Protein AF-A0A077X273-F1 (afdb_monomer)

Radius of gyration: 33.36 Å; Cα contacts (8 Å, |Δi|>4): 139; chains: 1; bounding box: 102×35×92 Å

Solvent-accessible surface area (backbone atoms only — not comparable to full-atom values): 17355 Å² total; per-residue (Å²): 120,76,63,67,64,46,54,58,50,50,55,51,49,51,54,56,64,50,60,62,47,68,68,57,61,77,73,75,77,81,72,85,82,81,88,81,84,92,76,92,70,89,68,78,56,64,66,60,53,51,51,53,51,32,55,50,52,38,51,51,52,52,51,53,45,51,53,50,49,49,54,50,64,68,45,44,62,60,52,53,51,55,51,51,61,71,48,64,86,45,91,73,75,75,70,52,47,72,67,43,36,56,48,31,45,52,55,50,51,52,48,46,45,52,54,49,53,70,43,42,49,60,52,47,67,67,49,49,58,66,50,57,58,53,48,76,75,59,70,86,61,101,46,81,62,68,51,52,53,54,45,50,50,53,48,38,46,51,49,16,45,51,48,26,60,71,56,36,37,68,62,49,33,53,50,29,55,58,62,10,38,56,66,66,59,56,52,51,54,53,47,61,73,63,52,74,75,80,78,72,75,70,72,83,78,76,76,82,87,82,91,74,94,76,91,77,84,89,77,91,74,87,70,87,71,82,69,72,55,73,65,59,55,52,52,51,51,49,52,52,50,51,49,52,52,58,61,68,56,41,62,54,55,50,50,51,41,55,55,43,34,57,55,36,48,48,52,33,47,42,36,41,58,50,40,38,60,59,48,50,56,50,51,50,50,54,52,50,59,70,64,68,79,117

Sequence (294 aa):
MRVASRHLLSITLLSCALFGVSSAFNEQQAVRIDDITPQSTTSVDAVAVTNALSEYYENIVDQVMATLTEEITLSAPRSFMSIHHLGTVHRSRCRTSFRSFVHALRDHLNLMRSNLLASIRPLVESNLPTILEHKDRHAAATAGVSGLTEDILTLNQHIGNQLGLIANVDEAADIIISQSIPASLFEEQQQQLQQPLPEQPPRWRQGGDQLVMGAHPRLQQQQDDDYADPLLWLDALRLEQEQQQEEEERPESIALSNWLRSWLSEIESILSVQFDERVQDATQSILEDFLLDE

Organism: NCBI:txid688394

Nearest PDB structures (foldseek):
  6z0c-assembly4_D  TM=2.726E-01  e=6.628E-01  Escherichia coli
  2efl-assembly1_A-2  TM=1.641E-01  e=1.045E+00  Homo sapiens
  4pho-assembly2_B  TM=2.647E-01  e=9.187E+00  Escherichia coli K-12

Structure (mmCIF, N/CA/C/O backbone):
data_AF-A0A077X273-F1
#
_entry.id   AF-A0A077X273-F1
#
loop_
_atom_site.group_PDB
_atom_site.id
_atom_site.type_symbol
_atom_site.label_atom_id
_atom_site.label_alt_id
_atom_site.label_comp_id
_atom_site.label_asym_id
_atom_site.label_entity_id
_atom_site.label_seq_id
_atom_si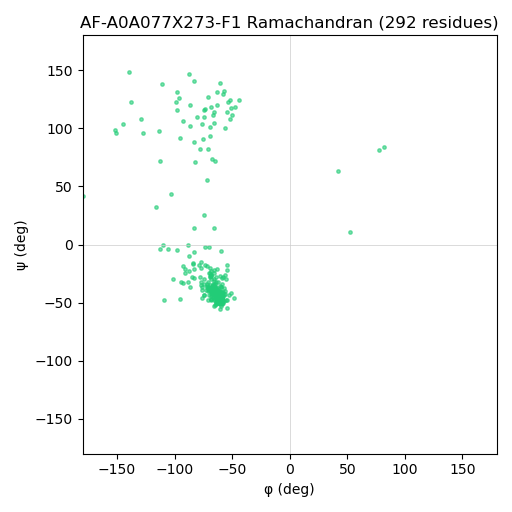te.pdbx_PDB_ins_code
_atom_site.Cartn_x
_atom_site.Cartn_y
_atom_site.Cartn_z
_atom_site.occupancy
_atom_site.B_iso_or_equiv
_atom_site.auth_seq_id
_atom_site.auth_comp_id
_atom_site.auth_asym_id
_atom_site.auth_atom_id
_atom_site.pdbx_PDB_model_num
ATOM 1 N N . MET A 1 1 ? 0.606 19.339 -15.289 1.00 39.75 1 MET A N 1
ATOM 2 C CA . MET A 1 1 ? -0.706 19.926 -14.904 1.00 39.75 1 MET A CA 1
ATOM 3 C C . MET A 1 1 ? -1.923 19.004 -15.070 1.00 39.75 1 MET A C 1
ATOM 5 O O . MET A 1 1 ? -2.845 19.165 -14.289 1.00 39.75 1 MET A O 1
ATOM 9 N N . ARG A 1 2 ? -1.980 18.027 -15.998 1.00 39.81 2 ARG A N 1
ATOM 10 C CA . ARG A 1 2 ? -3.149 17.111 -16.100 1.00 39.81 2 ARG A CA 1
ATOM 11 C C . ARG A 1 2 ? -3.194 15.973 -15.063 1.00 39.81 2 ARG A C 1
ATOM 13 O O . ARG A 1 2 ? -4.256 15.401 -14.862 1.00 39.81 2 ARG A O 1
ATOM 20 N N . VAL A 1 3 ? -2.070 15.664 -14.411 1.00 43.69 3 VAL A N 1
ATOM 21 C CA . VAL A 1 3 ? -1.978 14.612 -13.379 1.00 43.69 3 VAL A CA 1
ATOM 22 C C . VAL A 1 3 ? -2.627 15.074 -12.064 1.00 43.69 3 VAL A C 1
ATOM 24 O O . VAL A 1 3 ? -3.478 14.378 -11.530 1.00 43.69 3 VAL A O 1
ATOM 27 N N . ALA A 1 4 ? -2.377 16.320 -11.640 1.00 42.09 4 ALA A N 1
ATOM 28 C CA . ALA A 1 4 ? -2.977 16.906 -10.433 1.00 42.09 4 ALA A CA 1
ATOM 29 C C . ALA A 1 4 ? -4.521 16.950 -10.456 1.00 42.09 4 ALA A C 1
ATOM 31 O O . ALA A 1 4 ? -5.167 16.753 -9.435 1.00 42.09 4 ALA A O 1
ATOM 32 N N . SER A 1 5 ? -5.129 17.144 -11.633 1.00 42.84 5 SER A N 1
ATOM 33 C CA . SER A 1 5 ? -6.593 17.155 -11.765 1.00 42.84 5 SER A CA 1
ATOM 34 C C . SER A 1 5 ? -7.226 15.762 -11.656 1.00 42.84 5 SER A C 1
ATOM 36 O O . SER A 1 5 ? -8.434 15.672 -11.461 1.00 42.84 5 SER A O 1
ATOM 38 N N . ARG A 1 6 ? -6.442 14.685 -11.810 1.00 54.56 6 ARG A N 1
ATOM 39 C CA . ARG A 1 6 ? -6.917 13.305 -11.642 1.00 54.56 6 ARG A CA 1
ATOM 40 C C . ARG A 1 6 ? -6.840 12.845 -10.192 1.00 54.56 6 ARG A C 1
ATOM 42 O O . ARG A 1 6 ? -7.783 12.203 -9.760 1.00 54.56 6 ARG A O 1
ATOM 49 N N . HIS A 1 7 ? -5.817 13.259 -9.442 1.00 52.72 7 HIS A N 1
ATOM 50 C CA . HIS A 1 7 ? -5.729 12.964 -8.006 1.00 52.72 7 HIS A CA 1
ATOM 51 C C . HIS A 1 7 ? -6.911 13.555 -7.225 1.00 52.72 7 HIS A C 1
ATOM 53 O O . HIS A 1 7 ? -7.509 12.863 -6.416 1.00 52.72 7 HIS A O 1
ATOM 59 N N . LEU A 1 8 ? -7.355 14.778 -7.544 1.00 48.81 8 LEU A N 1
ATOM 60 C CA . LEU A 1 8 ? -8.540 15.359 -6.892 1.00 48.81 8 LEU A CA 1
ATOM 61 C C . LEU A 1 8 ? -9.837 14.592 -7.199 1.00 48.81 8 LEU A C 1
ATOM 63 O O . LEU A 1 8 ? -10.710 14.492 -6.341 1.00 48.81 8 LEU A O 1
ATOM 67 N N . LEU A 1 9 ? -9.966 14.033 -8.407 1.00 55.00 9 LEU A N 1
ATOM 68 C CA . LEU A 1 9 ? -11.121 13.214 -8.781 1.00 55.00 9 LEU A CA 1
ATOM 69 C C . LEU A 1 9 ? -11.061 11.807 -8.166 1.00 55.00 9 LEU A C 1
ATOM 71 O O . LEU A 1 9 ? -12.101 11.347 -7.713 1.00 55.00 9 LEU A O 1
ATOM 75 N N . SER A 1 10 ? -9.886 11.163 -8.087 1.00 52.44 10 SER A N 1
ATOM 76 C CA . SER A 1 10 ? -9.717 9.875 -7.380 1.00 52.44 10 SER A CA 1
ATOM 77 C C . SER A 1 10 ? -10.040 10.021 -5.901 1.00 52.44 10 SER A C 1
ATOM 79 O O . SER A 1 10 ? -10.881 9.289 -5.403 1.00 52.44 10 SER A O 1
ATOM 81 N N . ILE A 1 11 ? -9.482 11.030 -5.221 1.00 52.50 11 ILE A N 1
ATOM 82 C CA . ILE A 1 11 ? -9.718 11.260 -3.786 1.00 52.50 11 ILE A CA 1
ATOM 83 C C . ILE A 1 11 ? -11.209 11.499 -3.503 1.00 52.50 11 ILE A C 1
ATOM 85 O O . ILE A 1 11 ? -11.764 10.951 -2.553 1.00 52.50 11 ILE A O 1
ATOM 89 N N . THR A 1 12 ? -11.885 12.267 -4.363 1.00 54.09 12 THR A N 1
ATOM 90 C CA . THR A 1 12 ? -13.321 12.543 -4.203 1.00 54.09 12 THR A CA 1
ATOM 91 C C . THR A 1 12 ? -14.173 11.303 -4.499 1.00 54.09 12 THR A C 1
ATOM 93 O O . THR A 1 12 ? -15.149 11.048 -3.799 1.00 54.09 12 THR A O 1
ATOM 96 N N . LEU A 1 13 ? -13.810 10.498 -5.504 1.00 55.47 13 LEU A N 1
ATOM 97 C CA . LEU A 1 13 ? -14.521 9.259 -5.833 1.00 55.47 13 LEU A CA 1
ATOM 98 C C . LEU A 1 13 ? -14.287 8.156 -4.792 1.00 55.47 13 LEU A C 1
ATOM 100 O O . LEU A 1 13 ? -15.244 7.455 -4.469 1.00 55.47 13 LEU A O 1
ATOM 104 N N . LEU A 1 14 ? -13.082 8.057 -4.215 1.00 54.62 14 LEU A N 1
ATOM 105 C CA . LEU A 1 14 ? -12.801 7.192 -3.067 1.00 54.62 14 LEU A CA 1
ATOM 106 C C . LEU A 1 14 ? -13.696 7.597 -1.894 1.00 54.62 14 LEU A C 1
ATOM 108 O O . LEU A 1 14 ? -14.410 6.764 -1.351 1.00 54.62 14 LEU A O 1
ATOM 112 N N . SER A 1 15 ? -13.739 8.889 -1.557 1.00 52.25 15 SER A N 1
ATOM 113 C CA . SER A 1 15 ? -14.587 9.391 -0.470 1.00 52.25 15 SER A CA 1
ATOM 114 C C . SER A 1 15 ? -16.077 9.064 -0.699 1.00 52.25 15 SER A C 1
ATOM 116 O O . SER A 1 15 ? -16.750 8.584 0.212 1.00 52.25 15 SER A O 1
ATOM 118 N N . CYS A 1 16 ? -16.587 9.194 -1.933 1.00 47.22 16 CYS A N 1
ATOM 119 C CA . CYS A 1 16 ? -17.982 8.866 -2.262 1.00 47.22 16 CYS A CA 1
ATOM 120 C C . CYS A 1 16 ? -18.299 7.360 -2.289 1.00 47.22 16 CYS A C 1
ATOM 122 O O . CYS A 1 16 ? -19.383 6.967 -1.858 1.00 47.22 16 CYS A O 1
ATOM 124 N N . ALA A 1 17 ? -17.400 6.513 -2.800 1.00 50.44 17 ALA A N 1
ATOM 125 C CA . ALA A 1 17 ? -17.608 5.062 -2.837 1.00 50.44 17 ALA A CA 1
ATOM 126 C C . ALA A 1 17 ? -17.583 4.443 -1.430 1.00 50.44 17 ALA A C 1
ATOM 128 O O . ALA A 1 17 ? -18.238 3.432 -1.185 1.00 50.44 17 ALA A O 1
ATOM 129 N N . LEU A 1 18 ? -16.870 5.077 -0.499 1.00 50.84 18 LEU A N 1
ATOM 130 C CA . LEU A 1 18 ? -16.683 4.592 0.864 1.00 50.84 18 LEU A CA 1
ATOM 131 C C . LEU A 1 18 ? -17.788 5.067 1.822 1.00 50.84 18 LEU A C 1
ATOM 133 O O . LEU A 1 18 ? -18.224 4.284 2.663 1.00 50.84 18 LEU A O 1
ATOM 137 N N . PHE A 1 19 ? -18.350 6.268 1.619 1.00 50.31 19 PHE A N 1
ATOM 138 C CA . PHE A 1 19 ? -19.544 6.733 2.351 1.00 50.31 19 PHE A CA 1
ATOM 139 C C . PHE A 1 19 ? -20.776 5.835 2.138 1.00 50.31 19 PHE A C 1
ATOM 141 O O . PHE A 1 19 ? -21.636 5.742 3.012 1.00 50.31 19 PHE A O 1
ATOM 148 N N . GLY A 1 20 ? -20.865 5.145 0.995 1.00 44.75 20 GLY A N 1
ATOM 149 C CA . GLY A 1 20 ? -21.946 4.192 0.723 1.00 44.75 20 GLY A CA 1
ATOM 150 C C . GLY A 1 20 ? -21.862 2.890 1.530 1.00 44.75 20 GLY A C 1
ATOM 151 O O . GLY A 1 20 ? -22.869 2.199 1.654 1.00 44.75 20 GLY A O 1
ATOM 152 N N . VAL A 1 21 ? -20.695 2.546 2.087 1.00 45.06 21 VAL A N 1
ATOM 153 C CA . VAL A 1 21 ? -20.473 1.263 2.779 1.00 45.06 21 VAL A CA 1
ATOM 154 C C . VAL A 1 21 ? -20.694 1.377 4.289 1.00 45.06 21 VAL A C 1
ATOM 156 O O . VAL A 1 21 ? -21.245 0.445 4.875 1.00 45.06 21 VAL A O 1
ATOM 159 N N . SER A 1 22 ? -20.411 2.532 4.909 1.00 42.34 22 SER A N 1
ATOM 160 C CA . SER A 1 22 ? -20.776 2.771 6.319 1.00 42.34 22 SER A CA 1
ATOM 161 C C . SER A 1 22 ? -22.282 2.625 6.567 1.00 42.34 22 SER A C 1
ATOM 163 O O . SER A 1 22 ? -22.686 2.209 7.647 1.00 42.34 22 SER A O 1
ATOM 165 N N . SER A 1 23 ? -23.130 2.878 5.560 1.00 47.19 23 SER A N 1
ATOM 166 C CA . SER A 1 23 ? -24.578 2.655 5.689 1.00 47.19 23 SER A CA 1
ATOM 167 C C . SER A 1 23 ? -24.995 1.183 5.575 1.00 47.19 23 SER A C 1
ATOM 169 O O . SER A 1 23 ? -26.098 0.856 5.998 1.00 47.19 23 SER A O 1
ATOM 171 N N . ALA A 1 24 ? -24.169 0.307 4.994 1.00 44.53 24 ALA A N 1
ATOM 172 C CA . ALA A 1 24 ? -24.485 -1.114 4.816 1.00 44.53 24 ALA A CA 1
ATOM 173 C C . ALA A 1 24 ? -24.004 -1.978 5.996 1.00 44.53 24 ALA A C 1
ATOM 175 O O . ALA A 1 24 ? -24.572 -3.037 6.259 1.00 44.53 24 ALA A O 1
ATOM 176 N N . PHE A 1 25 ? -22.984 -1.518 6.729 1.00 43.41 25 PHE A N 1
ATOM 177 C CA . PHE A 1 25 ? -22.458 -2.219 7.905 1.00 43.41 25 PHE A CA 1
ATOM 178 C C . PHE A 1 25 ? -23.438 -2.200 9.092 1.00 43.41 25 PHE A C 1
ATOM 180 O O . PHE A 1 25 ? -23.497 -3.156 9.861 1.00 43.41 25 PHE A O 1
ATOM 187 N N . ASN A 1 26 ? -24.294 -1.176 9.173 1.00 41.78 26 ASN A N 1
ATOM 188 C CA . ASN A 1 26 ? -25.280 -1.032 10.247 1.00 41.78 26 ASN A CA 1
ATOM 189 C C . ASN A 1 26 ? -26.482 -2.004 10.137 1.00 41.78 26 ASN A C 1
ATOM 191 O O . ASN A 1 26 ? -27.360 -2.011 10.991 1.00 41.78 26 ASN A O 1
ATOM 195 N N . GLU A 1 27 ? -26.552 -2.841 9.090 1.00 44.16 27 GLU A N 1
ATOM 196 C CA . GLU A 1 27 ? -27.705 -3.727 8.845 1.00 44.16 27 GLU A CA 1
ATOM 197 C C . GLU A 1 27 ? -27.403 -5.227 9.060 1.00 44.16 27 GLU A C 1
ATOM 199 O O . GLU A 1 27 ? -28.302 -6.058 8.933 1.00 44.16 27 GLU A O 1
ATOM 204 N N . GLN A 1 28 ? -26.168 -5.611 9.433 1.00 40.47 28 GLN A N 1
ATOM 205 C CA . GLN A 1 28 ? -25.788 -7.027 9.640 1.00 40.47 28 GLN A CA 1
ATOM 206 C C . GLN A 1 28 ? -25.468 -7.446 11.088 1.00 40.47 28 GLN A C 1
ATOM 208 O O . GLN A 1 28 ? -25.314 -8.642 11.333 1.00 40.47 28 GLN A O 1
ATOM 213 N N . GLN A 1 29 ? -25.471 -6.538 12.069 1.00 41.00 29 GLN A N 1
ATOM 214 C CA . GLN A 1 29 ? -25.285 -6.871 13.495 1.00 41.00 29 GLN A CA 1
ATOM 215 C C . GLN A 1 29 ? -26.594 -6.857 14.308 1.00 41.00 29 GLN A C 1
ATOM 217 O O . GLN A 1 29 ? -26.646 -6.416 15.447 1.00 41.00 29 GLN A O 1
ATOM 222 N N . ALA A 1 30 ? -27.677 -7.423 13.774 1.00 42.44 30 ALA A N 1
ATOM 223 C CA . ALA A 1 30 ? -28.832 -7.789 14.600 1.00 42.44 30 ALA A CA 1
ATOM 224 C C . ALA A 1 30 ? -28.582 -9.151 15.281 1.00 42.44 30 ALA A C 1
ATOM 226 O O . ALA A 1 30 ? -29.161 -10.176 14.906 1.00 42.44 30 ALA A O 1
ATOM 227 N N . VAL A 1 31 ? -27.673 -9.190 16.258 1.00 43.78 31 VAL A N 1
ATOM 228 C CA . VAL A 1 31 ? -27.449 -10.373 17.101 1.00 43.78 31 VAL A CA 1
ATOM 229 C C . VAL A 1 31 ? -28.612 -10.485 18.091 1.00 43.78 31 VAL A C 1
ATOM 231 O O . VAL A 1 31 ? -28.821 -9.619 18.932 1.00 43.78 31 VAL A O 1
ATOM 234 N N . ARG A 1 32 ? -29.400 -11.563 17.984 1.00 44.16 32 ARG A N 1
ATOM 235 C CA . ARG A 1 32 ? -30.434 -11.920 18.970 1.00 44.16 32 ARG A CA 1
ATOM 236 C C . ARG A 1 32 ? -29.777 -12.288 20.299 1.00 44.16 32 ARG A C 1
ATOM 238 O O . ARG A 1 32 ? -29.242 -13.388 20.431 1.00 44.16 32 ARG A O 1
ATOM 245 N N . ILE A 1 33 ? -29.859 -11.385 21.268 1.00 42.97 33 ILE A N 1
ATOM 246 C CA . ILE A 1 33 ? -29.522 -11.644 22.667 1.00 42.97 33 ILE A CA 1
ATOM 247 C C . ILE A 1 33 ? -30.825 -12.006 23.387 1.00 42.97 33 ILE A C 1
ATOM 249 O O . ILE A 1 33 ? -31.546 -11.134 23.859 1.00 42.97 33 ILE A O 1
ATOM 253 N N . ASP A 1 34 ? -31.145 -13.299 23.437 1.00 51.47 34 ASP A N 1
ATOM 254 C CA . ASP A 1 34 ? -32.168 -13.816 24.346 1.00 51.47 34 ASP A CA 1
ATOM 255 C C . ASP A 1 34 ? -31.464 -14.385 25.595 1.00 51.47 34 ASP A C 1
ATOM 257 O O . ASP A 1 34 ? -30.742 -15.377 25.514 1.00 51.47 34 ASP A O 1
ATOM 261 N N . ASP A 1 35 ? -31.737 -13.747 26.739 1.00 51.41 35 ASP A N 1
ATOM 262 C CA . ASP A 1 35 ? -31.674 -14.289 28.109 1.00 51.41 35 ASP A CA 1
ATOM 263 C C . ASP A 1 35 ? -30.300 -14.345 28.828 1.00 51.41 35 ASP A C 1
ATOM 265 O O . ASP A 1 35 ? -29.653 -15.391 28.900 1.00 51.41 35 ASP A O 1
ATOM 269 N N . ILE A 1 36 ? -29.874 -13.228 29.456 1.00 47.69 36 ILE A N 1
ATOM 270 C CA . ILE A 1 36 ? -28.810 -13.229 30.484 1.00 47.69 36 ILE A CA 1
ATOM 271 C C . ILE A 1 36 ? -29.155 -12.319 31.681 1.00 47.69 36 ILE A C 1
ATOM 273 O O . ILE A 1 36 ? -29.374 -11.116 31.570 1.00 47.69 36 ILE A O 1
ATOM 277 N N . THR A 1 37 ? -29.158 -12.951 32.854 1.00 49.47 37 THR A N 1
ATOM 278 C CA . THR A 1 37 ? -29.333 -12.411 34.214 1.00 49.47 37 THR A CA 1
ATOM 279 C C . THR A 1 37 ? -28.246 -11.380 34.598 1.00 49.47 37 THR A C 1
ATOM 281 O O . THR A 1 37 ? -27.068 -11.640 34.350 1.00 49.47 37 THR A O 1
ATOM 284 N N . PRO A 1 38 ? -28.574 -10.262 35.281 1.00 53.31 38 PRO A N 1
ATOM 285 C CA . PRO A 1 38 ? -27.628 -9.174 35.535 1.00 53.31 38 PRO A CA 1
ATOM 286 C C . PRO A 1 38 ? -26.698 -9.477 36.720 1.00 53.31 38 PRO A C 1
ATOM 288 O O . PRO A 1 38 ? -27.111 -9.450 37.881 1.00 53.31 38 PRO A O 1
ATOM 291 N N . GLN A 1 39 ? -25.417 -9.726 36.442 1.00 45.62 39 GLN A N 1
ATOM 292 C CA . GLN A 1 39 ? -24.339 -9.556 37.419 1.00 45.62 39 GLN A CA 1
ATOM 293 C C . GLN A 1 39 ? -23.429 -8.416 36.963 1.00 45.62 39 GLN A C 1
ATOM 295 O O . GLN A 1 39 ? -22.563 -8.569 36.108 1.00 45.62 39 GLN A O 1
ATOM 300 N N . SER A 1 40 ? -23.682 -7.246 37.543 1.00 47.72 40 SER A N 1
ATOM 301 C CA . SER A 1 40 ? -22.995 -5.988 37.280 1.00 47.72 40 SER A CA 1
ATOM 302 C C . SER A 1 40 ? -21.608 -5.969 37.925 1.00 47.72 40 SER A C 1
ATOM 304 O O . SER A 1 40 ? -21.433 -5.528 39.058 1.00 47.72 40 SER A O 1
ATOM 306 N N . THR A 1 41 ? -20.605 -6.409 37.176 1.00 47.41 41 THR A N 1
ATOM 307 C CA . THR A 1 41 ? -19.256 -5.841 37.256 1.00 47.41 41 THR A CA 1
ATOM 308 C C . THR A 1 41 ? -18.862 -5.470 35.838 1.00 47.41 41 THR A C 1
ATOM 310 O O . THR A 1 41 ? -18.442 -6.324 35.062 1.00 47.41 41 THR A O 1
ATOM 313 N N . THR A 1 42 ? -19.075 -4.203 35.491 1.00 55.06 42 THR A N 1
ATOM 314 C CA . THR A 1 42 ? -18.840 -3.577 34.182 1.00 55.06 42 THR A CA 1
ATOM 315 C C . THR A 1 42 ? -17.342 -3.410 33.899 1.00 55.06 42 THR A C 1
ATOM 317 O O . THR A 1 42 ? -16.840 -2.317 33.657 1.00 55.06 42 THR A O 1
ATOM 320 N N . SER A 1 43 ? -16.590 -4.509 33.965 1.00 63.81 43 SER A N 1
ATOM 321 C CA . SER A 1 43 ? -15.253 -4.578 33.387 1.00 63.81 43 SER A CA 1
ATOM 322 C C . SER A 1 43 ? -15.446 -4.718 31.886 1.00 63.81 43 SER A C 1
ATOM 324 O O . SER A 1 43 ? -15.815 -5.796 31.426 1.00 63.81 43 SER A O 1
ATOM 326 N N . VAL A 1 44 ? -15.240 -3.633 31.138 1.00 67.75 44 VAL A N 1
ATOM 327 C CA . VAL A 1 44 ? -15.141 -3.683 29.674 1.00 67.75 44 VAL A CA 1
ATOM 328 C C . VAL A 1 44 ? -14.188 -4.824 29.320 1.00 67.75 44 VAL A C 1
ATOM 330 O O . VAL A 1 44 ? -13.038 -4.824 29.763 1.00 67.75 44 VAL A O 1
ATOM 333 N N . ASP A 1 45 ? -14.681 -5.834 28.603 1.00 81.31 45 ASP A N 1
ATOM 334 C CA . ASP A 1 45 ? -13.862 -6.977 28.218 1.00 81.31 45 ASP A CA 1
ATOM 335 C C . ASP A 1 45 ? -12.831 -6.505 27.190 1.00 81.31 45 ASP A C 1
ATOM 337 O O . ASP A 1 45 ? -13.134 -6.301 26.013 1.00 81.31 45 ASP A O 1
ATOM 341 N N . ALA A 1 46 ? -11.599 -6.291 27.655 1.00 80.50 46 ALA A N 1
ATOM 342 C CA . ALA A 1 46 ? -10.495 -5.841 26.820 1.00 80.50 46 ALA A CA 1
ATOM 343 C C . ALA A 1 46 ? -10.270 -6.776 25.620 1.00 80.50 46 ALA A C 1
ATOM 345 O O . ALA A 1 46 ? -9.860 -6.312 24.556 1.00 80.50 46 ALA A O 1
ATOM 346 N N . VAL A 1 47 ? -10.585 -8.071 25.750 1.00 85.31 47 VAL A N 1
ATOM 347 C CA . VAL A 1 47 ? -10.481 -9.040 24.652 1.00 85.31 47 VAL A CA 1
ATOM 348 C C . VAL A 1 47 ? -11.544 -8.770 23.589 1.00 85.31 47 VAL A C 1
ATOM 350 O O . VAL A 1 47 ? -11.228 -8.773 22.399 1.00 85.31 47 VAL A O 1
ATOM 353 N N . ALA A 1 48 ? -12.784 -8.485 23.996 1.00 85.38 48 ALA A N 1
ATOM 354 C CA . ALA A 1 48 ? -13.862 -8.136 23.074 1.00 85.38 48 ALA A CA 1
ATOM 355 C C . ALA A 1 48 ? -13.547 -6.846 22.300 1.00 85.38 48 ALA A C 1
ATOM 357 O O . ALA A 1 48 ? -13.655 -6.832 21.074 1.00 85.38 48 ALA A O 1
ATOM 358 N N . VAL A 1 49 ? -13.065 -5.805 22.990 1.00 83.12 49 VAL A N 1
ATOM 359 C CA . VAL A 1 49 ? -12.657 -4.535 22.358 1.00 83.12 49 VAL A CA 1
ATOM 360 C C . VAL A 1 49 ? -11.479 -4.738 21.403 1.00 83.12 49 VAL A C 1
ATOM 362 O O . VAL A 1 49 ? -11.508 -4.234 20.284 1.00 83.12 49 VAL A O 1
ATOM 365 N N . THR A 1 50 ? -10.470 -5.520 21.802 1.00 88.19 50 THR A N 1
ATOM 366 C CA . THR A 1 50 ? -9.314 -5.846 20.947 1.00 88.19 50 THR A CA 1
ATOM 367 C C . THR A 1 50 ? -9.752 -6.531 19.656 1.00 88.19 50 THR A C 1
ATOM 369 O O . THR A 1 50 ? -9.304 -6.147 18.577 1.00 88.19 50 THR A O 1
ATOM 372 N N . ASN A 1 51 ? -10.624 -7.539 19.753 1.00 90.12 51 ASN A N 1
ATOM 373 C CA . ASN A 1 51 ? -11.107 -8.277 18.587 1.00 90.12 51 ASN A CA 1
ATOM 374 C C . ASN A 1 51 ? -11.939 -7.379 17.664 1.00 90.12 51 ASN A C 1
ATOM 376 O O . ASN A 1 51 ? -11.685 -7.372 16.463 1.00 90.12 51 ASN A O 1
ATOM 380 N N . ALA A 1 52 ? -12.864 -6.591 18.222 1.00 88.19 52 ALA A N 1
ATOM 381 C CA . ALA A 1 52 ? -13.710 -5.684 17.450 1.00 88.19 52 ALA A CA 1
ATOM 382 C C . ALA A 1 52 ? -12.887 -4.615 16.714 1.00 88.19 52 ALA A C 1
ATOM 384 O O . ALA A 1 52 ? -13.074 -4.406 15.518 1.00 88.19 52 ALA A O 1
ATOM 385 N N . LEU A 1 53 ? -11.928 -3.983 17.400 1.00 86.94 53 LEU A N 1
ATOM 386 C CA . LEU A 1 53 ? -11.033 -3.007 16.778 1.00 86.94 53 LEU A CA 1
ATOM 387 C C . LEU A 1 53 ? -10.139 -3.653 15.716 1.00 86.94 53 LEU A C 1
ATOM 389 O O . LEU A 1 53 ? -9.980 -3.089 14.639 1.00 86.94 53 LEU A O 1
ATOM 393 N N . SER A 1 54 ? -9.587 -4.841 15.982 1.00 91.88 54 SER A N 1
ATOM 394 C CA . SER A 1 54 ? -8.736 -5.546 15.013 1.00 91.88 54 SER A CA 1
ATOM 395 C C . SER A 1 54 ? -9.496 -5.885 13.732 1.00 91.88 54 SER A C 1
ATOM 397 O O . SER A 1 54 ? -9.022 -5.552 12.651 1.00 91.88 54 SER A O 1
ATOM 399 N N . GLU A 1 55 ? -10.689 -6.475 13.846 1.00 91.75 55 GLU A N 1
ATOM 400 C CA . GLU A 1 55 ? -11.554 -6.788 12.700 1.00 91.75 55 GLU A CA 1
ATOM 401 C C . GLU A 1 55 ? -11.917 -5.522 11.912 1.00 91.75 55 GLU A C 1
ATOM 403 O O . GLU A 1 55 ? -11.884 -5.504 10.680 1.00 91.75 55 GLU A O 1
ATOM 408 N N . TYR A 1 56 ? -12.196 -4.429 12.623 1.00 87.19 56 TYR A N 1
ATOM 409 C CA . TYR A 1 56 ? -12.516 -3.151 12.009 1.00 87.19 56 TYR A CA 1
ATOM 410 C C . TYR A 1 56 ? -11.340 -2.566 11.208 1.00 87.19 56 TYR A C 1
ATOM 412 O O . TYR A 1 56 ? -11.497 -2.204 10.037 1.00 87.19 56 TYR A O 1
ATOM 420 N N . TYR A 1 57 ? -10.144 -2.511 11.799 1.00 90.38 57 TYR A N 1
ATOM 421 C CA . TYR A 1 57 ? -8.941 -2.052 11.104 1.00 90.38 57 TYR A CA 1
ATOM 422 C C . TYR A 1 57 ? -8.578 -2.963 9.926 1.00 90.38 57 TYR A C 1
ATOM 424 O O . TYR A 1 57 ? -8.219 -2.455 8.862 1.00 90.38 57 TYR A O 1
ATOM 432 N N . GLU A 1 58 ? -8.693 -4.287 10.088 1.00 94.19 58 GLU A N 1
ATOM 433 C CA . GLU A 1 58 ? -8.487 -5.264 9.012 1.00 94.19 58 GLU A CA 1
ATOM 434 C C . GLU A 1 58 ? -9.393 -4.953 7.825 1.00 94.19 58 GLU A C 1
ATOM 436 O O . GLU A 1 58 ? -8.900 -4.832 6.705 1.00 94.19 58 GLU A O 1
ATOM 441 N N . ASN A 1 59 ? -10.683 -4.716 8.065 1.00 91.12 59 ASN A N 1
ATOM 442 C CA . ASN A 1 59 ? -11.635 -4.376 7.013 1.00 91.12 59 ASN A CA 1
ATOM 443 C C . ASN A 1 59 ? -11.280 -3.062 6.289 1.00 91.12 59 ASN A C 1
ATOM 445 O O . ASN A 1 59 ? -11.308 -3.013 5.057 1.00 91.12 59 ASN A O 1
ATOM 449 N N . ILE A 1 60 ? -10.888 -2.007 7.019 1.00 86.94 60 ILE A N 1
ATOM 450 C CA . ILE A 1 60 ? -10.461 -0.741 6.394 1.00 86.94 60 ILE A CA 1
ATOM 451 C C . ILE A 1 60 ? -9.245 -0.964 5.499 1.00 86.94 60 ILE A C 1
ATOM 453 O O . ILE A 1 60 ? -9.239 -0.535 4.342 1.00 86.94 60 ILE A O 1
ATOM 457 N N . VAL A 1 61 ? -8.202 -1.603 6.030 1.00 91.44 61 VAL A N 1
ATOM 458 C CA . VAL A 1 61 ? -6.957 -1.838 5.293 1.00 91.44 61 VAL A CA 1
ATOM 459 C C . VAL A 1 61 ? -7.221 -2.714 4.074 1.00 91.44 61 VAL A C 1
ATOM 461 O O . VAL A 1 61 ? -6.737 -2.404 2.984 1.00 91.44 61 VAL A O 1
ATOM 464 N N . ASP A 1 62 ? -8.028 -3.762 4.227 1.00 94.56 62 ASP A N 1
ATOM 465 C CA . ASP A 1 62 ? -8.406 -4.664 3.145 1.00 94.56 62 ASP A CA 1
ATOM 466 C C . ASP A 1 62 ? -9.100 -3.912 2.002 1.00 94.56 62 ASP A C 1
ATOM 468 O O . ASP A 1 62 ? -8.727 -4.060 0.833 1.00 94.56 62 ASP A O 1
ATOM 472 N N . GLN A 1 63 ? -10.048 -3.035 2.339 1.00 89.56 63 GLN A N 1
ATOM 473 C CA . GLN A 1 63 ? -10.795 -2.226 1.382 1.00 89.56 63 GLN A CA 1
ATOM 474 C C . GLN A 1 63 ? -9.922 -1.174 0.687 1.00 89.56 63 GLN A C 1
ATOM 476 O O . GLN A 1 63 ? -10.003 -1.011 -0.537 1.00 89.56 63 GLN A O 1
ATOM 481 N N . VAL A 1 64 ? -9.078 -0.467 1.446 1.00 86.94 64 VAL A N 1
ATOM 482 C CA . VAL A 1 64 ? -8.121 0.513 0.908 1.00 86.94 64 VAL A CA 1
ATOM 483 C C . VAL A 1 64 ? -7.186 -0.173 -0.081 1.00 86.94 64 VAL A C 1
ATOM 485 O O . VAL A 1 64 ? -7.065 0.266 -1.226 1.00 86.94 64 VAL A O 1
ATOM 488 N N . MET A 1 65 ? -6.590 -1.296 0.317 1.00 92.50 65 MET A N 1
ATOM 489 C CA . MET A 1 65 ? -5.670 -2.041 -0.534 1.00 92.50 65 MET A CA 1
ATOM 490 C C . MET A 1 65 ? -6.368 -2.649 -1.749 1.00 92.50 65 MET A C 1
ATOM 492 O O . MET A 1 65 ? -5.788 -2.636 -2.833 1.00 92.50 65 MET A O 1
ATOM 496 N N . ALA A 1 66 ? -7.600 -3.150 -1.619 1.00 92.25 66 ALA A N 1
ATOM 497 C CA . ALA A 1 66 ? -8.379 -3.654 -2.750 1.00 92.25 66 ALA A CA 1
ATOM 498 C C . ALA A 1 66 ? -8.616 -2.563 -3.802 1.00 92.25 66 ALA A C 1
ATOM 500 O O . ALA A 1 66 ? -8.304 -2.765 -4.977 1.00 92.25 66 ALA A O 1
ATOM 501 N N . THR A 1 67 ? -9.100 -1.401 -3.357 1.00 88.50 67 THR A N 1
ATOM 502 C CA . THR A 1 67 ? -9.426 -0.263 -4.225 1.00 88.50 67 THR A CA 1
ATOM 503 C C . THR A 1 67 ? -8.176 0.258 -4.930 1.00 88.50 67 THR A C 1
ATOM 505 O O . THR A 1 67 ? -8.143 0.359 -6.155 1.00 88.50 67 THR A O 1
ATOM 508 N N . LEU A 1 68 ? -7.099 0.510 -4.180 1.00 89.00 68 LEU A N 1
ATOM 509 C CA . LEU A 1 68 ? -5.855 1.037 -4.746 1.00 89.00 68 LEU A CA 1
ATOM 510 C C . LEU A 1 68 ? -5.170 0.025 -5.664 1.00 89.00 68 LEU A C 1
ATOM 512 O O . LEU A 1 68 ? -4.654 0.401 -6.714 1.00 89.00 68 LEU A O 1
ATOM 516 N N . THR A 1 69 ? -5.216 -1.269 -5.334 1.00 92.88 69 THR A N 1
ATOM 517 C CA . THR A 1 69 ? -4.674 -2.310 -6.218 1.00 92.88 69 THR A CA 1
ATOM 518 C C . THR A 1 69 ? -5.385 -2.313 -7.564 1.00 92.88 69 THR A C 1
ATOM 520 O O . THR A 1 69 ? -4.729 -2.420 -8.605 1.00 92.88 69 THR A O 1
ATOM 523 N N . GLU A 1 70 ? -6.710 -2.171 -7.572 1.00 93.50 70 GLU A N 1
ATOM 524 C CA . GLU A 1 70 ? -7.488 -2.072 -8.803 1.00 93.50 70 GLU A CA 1
ATOM 525 C C . GLU A 1 70 ? -7.121 -0.811 -9.599 1.00 93.50 70 GLU A C 1
ATOM 527 O O . GLU A 1 70 ? -6.755 -0.922 -10.772 1.00 93.50 70 GLU A O 1
ATOM 532 N N . GLU A 1 71 ? -7.118 0.367 -8.974 1.00 90.62 71 GLU A N 1
ATOM 533 C CA . GLU A 1 71 ? -6.798 1.638 -9.641 1.00 90.62 71 GLU A CA 1
ATOM 534 C C . GLU A 1 71 ? -5.378 1.668 -10.228 1.00 90.62 71 GLU A C 1
ATOM 536 O O . GLU A 1 71 ? -5.169 2.048 -11.391 1.00 90.62 71 GLU A O 1
ATOM 541 N N . ILE A 1 72 ? -4.391 1.214 -9.454 1.00 92.06 72 ILE A N 1
ATOM 542 C CA . ILE A 1 72 ? -2.992 1.131 -9.880 1.00 92.06 72 ILE A CA 1
ATOM 543 C C . ILE A 1 72 ? -2.866 0.146 -11.044 1.00 92.06 72 ILE A C 1
ATOM 545 O O . ILE A 1 72 ? -2.277 0.477 -12.075 1.00 92.06 72 ILE A O 1
ATOM 549 N N . THR A 1 73 ? -3.471 -1.039 -10.939 1.00 93.12 73 THR A N 1
ATOM 550 C CA . THR A 1 73 ? -3.390 -2.060 -11.994 1.00 93.12 73 THR A CA 1
ATOM 551 C C . THR A 1 73 ? -4.095 -1.620 -13.279 1.00 93.12 73 THR A C 1
ATOM 553 O O . THR A 1 73 ? -3.620 -1.924 -14.375 1.00 93.12 73 THR A O 1
ATOM 556 N N . LEU A 1 74 ? -5.206 -0.885 -13.180 1.00 93.44 74 LEU A N 1
ATOM 557 C CA . LEU A 1 74 ? -5.931 -0.343 -14.333 1.00 93.44 74 LEU A CA 1
ATOM 558 C C . LEU A 1 74 ? -5.185 0.818 -15.002 1.00 93.44 74 LEU A C 1
ATOM 560 O O . LEU A 1 74 ? -5.248 0.973 -16.226 1.00 93.44 74 LEU A O 1
ATOM 564 N N . SER A 1 75 ? -4.473 1.641 -14.228 1.00 91.31 75 SER A N 1
ATOM 565 C CA . SER A 1 75 ? -3.735 2.798 -14.748 1.00 91.31 75 SER A CA 1
ATOM 566 C C . SER A 1 75 ? -2.330 2.450 -15.258 1.00 91.31 75 SER A C 1
ATOM 568 O O . SER A 1 75 ? -1.858 3.083 -16.212 1.00 91.31 75 SER A O 1
ATOM 570 N N . ALA A 1 76 ? -1.701 1.407 -14.707 1.00 91.00 76 ALA A N 1
ATOM 571 C CA . ALA A 1 76 ? -0.358 0.937 -15.045 1.00 91.00 76 ALA A CA 1
ATOM 572 C C . ALA A 1 76 ? -0.094 0.776 -16.556 1.00 91.00 76 ALA A C 1
ATOM 574 O O . ALA A 1 76 ? 0.925 1.289 -17.021 1.00 91.00 76 ALA A O 1
ATOM 575 N N . PRO A 1 77 ? -0.983 0.170 -17.374 1.00 90.69 77 PRO A N 1
ATOM 576 C CA . PRO A 1 77 ? -0.736 0.000 -18.806 1.00 90.69 77 PRO A CA 1
ATOM 577 C C . PRO A 1 77 ? -0.596 1.323 -19.541 1.00 90.69 77 PRO A C 1
ATOM 579 O O . PRO A 1 77 ? 0.276 1.488 -20.392 1.00 90.69 77 PRO A O 1
ATOM 582 N N . ARG A 1 78 ? -1.441 2.295 -19.197 1.00 89.12 78 ARG A N 1
ATOM 583 C CA . ARG A 1 78 ? -1.421 3.605 -19.838 1.00 89.12 78 ARG A CA 1
ATOM 584 C C . ARG A 1 78 ? -0.151 4.366 -19.479 1.00 89.12 78 ARG A C 1
ATOM 586 O O . ARG A 1 78 ? 0.437 4.993 -20.358 1.00 89.12 78 ARG A O 1
ATOM 593 N N . SER A 1 79 ? 0.250 4.318 -18.213 1.00 88.56 79 SER A N 1
ATOM 594 C CA . SER A 1 79 ? 1.466 4.974 -17.735 1.00 88.56 79 SER A CA 1
ATOM 595 C C . SER A 1 79 ? 2.709 4.340 -18.344 1.00 88.56 79 SER A C 1
ATOM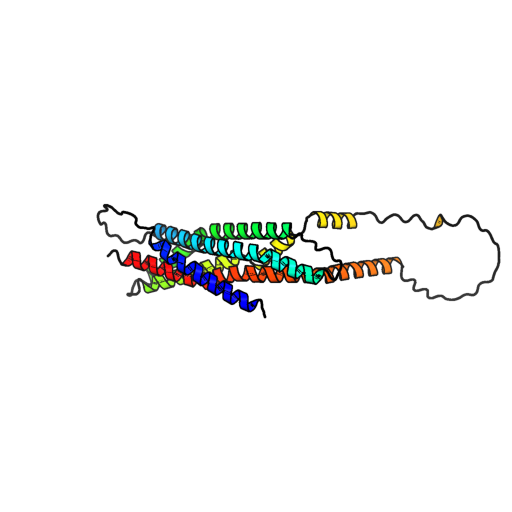 597 O O . SER A 1 79 ? 3.516 5.056 -18.928 1.00 88.56 79 SER A O 1
ATOM 599 N N . PHE A 1 80 ? 2.795 3.007 -18.321 1.00 88.75 80 PHE A N 1
ATOM 600 C CA . PHE A 1 80 ? 3.872 2.241 -18.943 1.00 88.75 80 PHE A CA 1
ATOM 601 C C . PHE A 1 80 ? 4.024 2.608 -20.425 1.00 88.75 80 PHE A C 1
ATOM 603 O O . PHE A 1 80 ? 5.083 3.062 -20.849 1.00 88.75 80 PHE A O 1
ATOM 610 N N . MET A 1 81 ? 2.944 2.522 -21.209 1.00 87.50 81 MET A N 1
ATOM 611 C CA . MET A 1 81 ? 2.987 2.868 -22.635 1.00 87.50 81 MET A CA 1
ATOM 612 C C . MET A 1 81 ? 3.365 4.333 -22.861 1.00 87.50 81 MET A C 1
ATOM 614 O O . MET A 1 81 ? 4.134 4.628 -23.768 1.00 87.50 81 MET A O 1
ATOM 618 N N . SER A 1 82 ? 2.861 5.263 -22.044 1.00 86.88 82 SER A N 1
ATOM 619 C CA . SER A 1 82 ? 3.209 6.681 -22.173 1.00 86.88 82 SER A CA 1
ATOM 620 C C . SER A 1 82 ? 4.694 6.938 -21.924 1.00 86.88 82 SER A C 1
ATOM 622 O O . SER A 1 82 ? 5.278 7.743 -22.643 1.00 86.88 82 SER A O 1
ATOM 624 N N . ILE A 1 83 ? 5.284 6.287 -20.919 1.00 84.75 83 ILE A N 1
ATOM 625 C CA . ILE A 1 83 ? 6.698 6.441 -20.554 1.00 84.75 83 ILE A CA 1
ATOM 626 C C . ILE A 1 83 ? 7.584 5.846 -21.651 1.00 84.75 83 ILE A C 1
ATOM 628 O O . ILE A 1 83 ? 8.478 6.525 -22.148 1.00 84.75 83 ILE A O 1
ATOM 632 N N . HIS A 1 84 ? 7.276 4.635 -22.113 1.00 79.31 84 HIS A N 1
ATOM 633 C CA . HIS A 1 84 ? 8.085 3.966 -23.131 1.00 79.31 84 HIS A CA 1
ATOM 634 C C . HIS A 1 84 ? 7.897 4.551 -24.541 1.00 79.31 84 HIS A C 1
ATOM 636 O O . HIS A 1 84 ? 8.846 4.592 -25.319 1.00 79.31 84 HIS A O 1
ATOM 642 N N . HIS A 1 85 ? 6.727 5.101 -24.890 1.00 76.56 85 HIS A N 1
ATOM 643 C CA . HIS A 1 85 ? 6.554 5.802 -26.171 1.00 76.56 85 HIS A CA 1
ATOM 644 C C . HIS A 1 85 ? 7.414 7.067 -26.286 1.00 76.56 85 HIS A C 1
ATOM 646 O O . HIS A 1 85 ? 7.868 7.380 -27.385 1.00 76.56 85 HIS A O 1
ATOM 652 N N . LEU A 1 86 ? 7.670 7.772 -25.178 1.00 65.00 86 LEU A N 1
ATOM 653 C CA . LEU A 1 86 ? 8.584 8.921 -25.159 1.00 65.00 86 LEU A CA 1
ATOM 654 C C . LEU A 1 86 ? 10.037 8.505 -25.448 1.00 65.00 86 LEU A C 1
ATOM 656 O O . LEU A 1 86 ? 10.777 9.286 -26.041 1.00 65.00 86 LEU A O 1
ATOM 660 N N . GL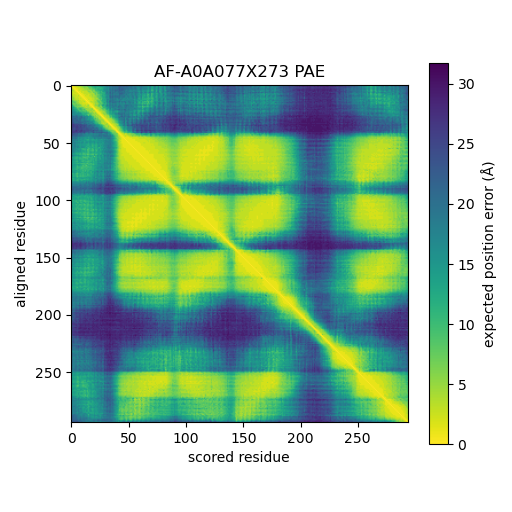Y A 1 87 ? 10.411 7.276 -25.089 1.00 61.84 87 GLY A N 1
ATOM 661 C CA . GLY A 1 87 ? 11.751 6.726 -25.281 1.00 61.84 87 GLY A CA 1
ATOM 662 C C . GLY A 1 87 ? 12.038 6.144 -26.665 1.00 61.84 87 GLY A C 1
ATOM 663 O O . GLY A 1 87 ? 13.157 6.244 -27.153 1.00 61.84 87 GLY A O 1
ATOM 664 N N . THR A 1 88 ? 11.016 5.638 -27.371 1.00 54.91 88 THR A N 1
ATOM 665 C CA . THR A 1 88 ? 11.166 4.953 -28.682 1.00 54.91 88 THR A CA 1
ATOM 666 C C . THR A 1 88 ? 11.785 5.771 -29.826 1.00 54.91 88 THR A C 1
ATOM 668 O O . THR A 1 88 ? 12.037 5.223 -30.902 1.00 54.91 88 THR A O 1
ATOM 671 N N . VAL A 1 89 ? 12.053 7.067 -29.633 1.00 59.66 89 VAL A N 1
ATOM 672 C CA . VAL A 1 89 ? 12.848 7.858 -30.588 1.00 59.66 89 VAL A CA 1
ATOM 673 C C . VAL A 1 89 ? 14.312 7.390 -30.601 1.00 59.66 89 VAL A C 1
ATOM 675 O O . VAL A 1 89 ? 14.969 7.498 -31.635 1.00 59.66 89 VAL A O 1
ATOM 678 N N . HIS A 1 90 ? 14.802 6.807 -29.503 1.00 55.78 90 HIS A N 1
ATOM 679 C CA . HIS A 1 90 ? 16.119 6.180 -29.406 1.00 55.78 90 HIS A CA 1
ATOM 680 C C . HIS A 1 90 ? 15.935 4.659 -29.256 1.00 55.78 90 HIS A C 1
ATOM 682 O O . HIS A 1 90 ? 15.003 4.175 -28.623 1.00 55.78 90 HIS A O 1
ATOM 688 N N . ARG A 1 91 ? 16.756 3.865 -29.954 1.00 55.03 91 ARG A N 1
ATOM 689 C CA . ARG A 1 91 ? 16.589 2.402 -30.123 1.00 55.03 91 ARG A CA 1
ATOM 690 C C . ARG A 1 91 ? 16.957 1.581 -28.873 1.00 55.03 91 ARG A C 1
ATOM 692 O O . ARG A 1 91 ? 17.323 0.410 -29.004 1.00 55.03 91 ARG A O 1
ATOM 699 N N . SER A 1 92 ? 16.877 2.158 -27.683 1.00 56.34 92 SER A N 1
ATOM 700 C CA . SER A 1 92 ? 17.069 1.447 -26.423 1.00 56.34 92 SER A CA 1
ATOM 701 C C . SER A 1 92 ? 15.937 0.428 -26.262 1.00 56.34 92 SER A C 1
ATOM 703 O O . SER A 1 92 ? 14.751 0.747 -26.200 1.00 56.34 92 SER A O 1
ATOM 705 N N . ARG A 1 93 ? 16.293 -0.859 -26.283 1.00 57.88 93 ARG A N 1
ATOM 706 C CA . ARG A 1 93 ? 15.348 -1.938 -25.981 1.00 57.88 93 ARG A CA 1
ATOM 707 C C . ARG A 1 93 ? 14.977 -1.803 -24.507 1.00 57.88 93 ARG A C 1
ATOM 709 O O . ARG A 1 93 ? 15.825 -2.056 -23.658 1.00 57.88 93 ARG A O 1
ATOM 716 N N . CYS A 1 94 ? 13.735 -1.432 -24.196 1.00 62.91 94 CYS A N 1
ATOM 717 C CA . CYS A 1 94 ? 13.260 -1.433 -22.814 1.00 62.91 94 CYS A CA 1
ATOM 718 C C . CYS A 1 94 ? 13.533 -2.801 -22.177 1.00 62.91 94 CYS A C 1
ATOM 720 O O . CYS A 1 94 ? 13.117 -3.836 -22.706 1.00 62.91 94 CYS A O 1
ATOM 722 N N . ARG A 1 95 ? 14.252 -2.802 -21.050 1.00 69.56 95 ARG A N 1
ATOM 723 C CA . ARG A 1 95 ? 14.650 -4.032 -20.349 1.00 69.56 95 ARG A CA 1
ATOM 724 C C . ARG A 1 95 ? 13.455 -4.728 -19.701 1.00 69.56 95 ARG A C 1
ATOM 726 O O . ARG A 1 95 ? 13.495 -5.935 -19.509 1.00 69.56 95 ARG A O 1
ATOM 733 N N . THR A 1 96 ? 12.385 -4.000 -19.393 1.00 79.75 96 THR A N 1
ATOM 734 C CA . THR A 1 96 ? 11.182 -4.535 -18.750 1.00 79.75 96 THR A CA 1
ATOM 735 C C . THR A 1 96 ? 10.099 -4.836 -19.783 1.00 79.75 96 THR A C 1
ATOM 737 O O . THR A 1 96 ? 9.765 -4.017 -20.639 1.00 79.75 96 THR A O 1
ATOM 740 N N . SER A 1 97 ? 9.517 -6.035 -19.712 1.00 87.62 97 SER A N 1
ATOM 741 C CA . SER A 1 97 ? 8.324 -6.338 -20.504 1.00 87.62 97 SER A CA 1
ATOM 742 C C . SER A 1 97 ? 7.086 -5.816 -19.773 1.00 87.62 97 SER A C 1
ATOM 744 O O . SER A 1 97 ? 6.976 -5.972 -18.557 1.00 87.62 97 SER A O 1
ATOM 746 N N . PHE A 1 98 ? 6.120 -5.251 -20.506 1.00 89.31 98 PHE A N 1
ATOM 747 C CA . PHE A 1 98 ? 4.849 -4.790 -19.929 1.00 89.31 98 PHE A CA 1
ATOM 748 C C . PHE A 1 98 ? 4.168 -5.877 -19.080 1.00 89.31 98 PHE A C 1
ATOM 750 O O . PHE A 1 98 ? 3.666 -5.615 -17.990 1.00 89.31 98 PHE A O 1
ATOM 757 N N . ARG A 1 99 ? 4.187 -7.123 -19.569 1.00 90.38 99 ARG A N 1
ATOM 758 C CA . ARG A 1 99 ? 3.591 -8.263 -18.870 1.00 90.38 99 ARG A CA 1
ATOM 759 C C . ARG A 1 99 ? 4.324 -8.571 -17.563 1.00 90.38 99 ARG A C 1
ATOM 761 O O . ARG A 1 99 ? 3.661 -8.774 -16.553 1.00 90.38 99 ARG A O 1
ATOM 768 N N . SER A 1 100 ? 5.658 -8.590 -17.581 1.00 89.62 100 SER A N 1
ATOM 769 C CA . SER A 1 100 ? 6.476 -8.791 -16.375 1.00 89.62 100 SER A CA 1
ATOM 770 C C . SER A 1 100 ? 6.205 -7.699 -15.346 1.00 89.62 100 SER A C 1
ATOM 772 O O . SER A 1 100 ? 6.002 -8.010 -14.180 1.00 89.62 100 SER A O 1
ATOM 774 N N . PHE A 1 101 ? 6.108 -6.448 -15.799 1.00 91.31 101 PHE A N 1
ATOM 775 C CA . PHE A 1 101 ? 5.816 -5.307 -14.941 1.00 91.31 101 PHE A CA 1
ATOM 776 C C . PHE A 1 101 ? 4.457 -5.411 -14.248 1.00 91.31 101 PHE A C 1
ATOM 778 O O . PHE A 1 101 ? 4.378 -5.292 -13.030 1.00 91.31 101 PHE A O 1
ATOM 785 N N . VAL A 1 102 ? 3.384 -5.694 -14.991 1.00 92.62 102 VAL A N 1
ATOM 786 C CA . VAL A 1 102 ? 2.040 -5.823 -14.398 1.00 92.62 102 VAL A CA 1
ATOM 787 C C . VAL A 1 102 ? 1.955 -7.000 -13.424 1.00 92.62 102 VAL A C 1
ATOM 789 O O . VAL A 1 102 ? 1.266 -6.895 -12.411 1.00 92.62 102 VAL A O 1
ATOM 792 N N . HIS A 1 103 ? 2.642 -8.111 -13.710 1.00 93.38 103 HIS A N 1
ATOM 793 C CA . HIS A 1 103 ? 2.701 -9.240 -12.781 1.00 93.38 103 HIS A CA 1
ATOM 794 C C . HIS A 1 103 ? 3.447 -8.874 -11.495 1.00 93.38 103 HIS A C 1
ATOM 796 O O . HIS A 1 103 ? 2.855 -8.994 -10.428 1.00 93.38 103 HIS A O 1
ATOM 802 N N . ALA A 1 104 ? 4.669 -8.340 -11.596 1.00 92.56 104 ALA A N 1
ATOM 803 C CA . ALA A 1 104 ? 5.451 -7.913 -10.434 1.00 92.56 104 ALA A CA 1
ATOM 804 C C . ALA A 1 104 ? 4.692 -6.887 -9.577 1.00 92.56 104 ALA A C 1
ATOM 806 O O . ALA A 1 104 ? 4.636 -7.011 -8.357 1.00 92.56 104 ALA A O 1
ATOM 807 N N . LEU A 1 105 ? 4.033 -5.919 -10.221 1.00 94.25 105 LEU A N 1
ATOM 808 C CA . LEU A 1 105 ? 3.203 -4.917 -9.556 1.00 94.25 105 LEU A CA 1
ATOM 809 C C . LEU A 1 105 ? 2.060 -5.553 -8.756 1.00 94.25 105 LEU A C 1
ATOM 811 O O . LEU A 1 105 ? 1.895 -5.256 -7.576 1.00 94.25 105 LEU A O 1
ATOM 815 N N . ARG A 1 106 ? 1.277 -6.442 -9.376 1.00 95.31 106 ARG A N 1
ATOM 816 C CA . ARG A 1 106 ? 0.150 -7.104 -8.706 1.00 95.31 106 ARG A CA 1
ATOM 817 C C . ARG A 1 106 ? 0.619 -7.998 -7.562 1.00 95.31 106 ARG A C 1
ATOM 819 O O . ARG A 1 106 ? 0.010 -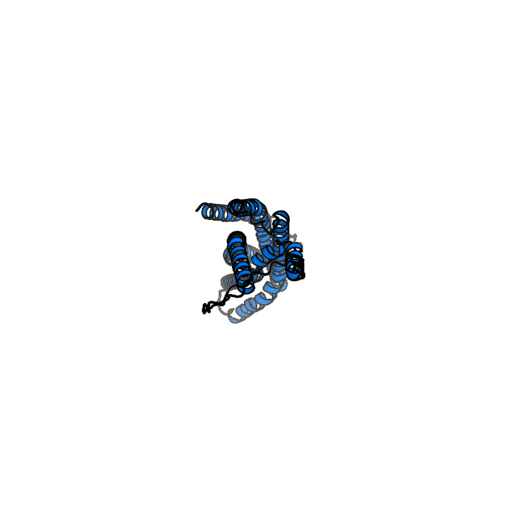7.982 -6.495 1.00 95.31 106 ARG A O 1
ATOM 826 N N . ASP A 1 107 ? 1.675 -8.770 -7.785 1.00 95.06 107 ASP A N 1
ATOM 827 C CA . ASP A 1 107 ? 2.210 -9.690 -6.784 1.00 95.06 107 ASP A CA 1
ATOM 828 C C . ASP A 1 107 ? 2.718 -8.916 -5.563 1.00 95.06 107 ASP A C 1
ATOM 830 O O . ASP A 1 107 ? 2.403 -9.274 -4.428 1.00 95.06 107 ASP A O 1
ATOM 834 N N . HIS A 1 108 ? 3.411 -7.797 -5.788 1.00 95.12 108 HIS A N 1
ATOM 835 C CA . HIS A 1 108 ? 3.911 -6.958 -4.708 1.00 95.12 108 HIS A CA 1
ATOM 836 C C . HIS A 1 108 ? 2.793 -6.224 -3.951 1.00 95.12 108 HIS A C 1
ATOM 838 O O . HIS A 1 108 ? 2.827 -6.170 -2.726 1.00 95.12 108 HIS A O 1
ATOM 844 N N . LEU A 1 109 ? 1.761 -5.718 -4.636 1.00 94.56 109 LEU A N 1
ATOM 845 C CA . LEU A 1 109 ? 0.600 -5.102 -3.974 1.00 94.56 109 LEU A CA 1
ATOM 846 C C . LEU A 1 109 ? -0.181 -6.114 -3.119 1.00 94.56 109 LEU A C 1
ATOM 848 O O . LEU A 1 109 ? -0.604 -5.795 -2.009 1.00 94.56 109 LEU A O 1
ATOM 852 N N . ASN A 1 110 ? -0.320 -7.356 -3.590 1.00 95.62 110 ASN A N 1
ATOM 853 C CA . ASN A 1 110 ? -0.934 -8.436 -2.813 1.00 95.62 110 ASN A CA 1
ATOM 854 C C . ASN A 1 110 ? -0.082 -8.839 -1.600 1.00 95.62 110 ASN A C 1
ATOM 856 O O . ASN A 1 110 ? -0.627 -9.120 -0.528 1.00 95.62 110 ASN A O 1
ATOM 860 N N . LEU A 1 111 ? 1.245 -8.857 -1.753 1.00 95.44 111 LEU A N 1
ATOM 861 C CA . LEU A 1 111 ? 2.174 -9.085 -0.648 1.00 95.44 111 LEU A CA 1
ATOM 862 C C . LEU A 1 111 ? 2.054 -7.973 0.399 1.00 95.44 111 LEU A C 1
ATOM 864 O O . LEU A 1 111 ? 1.896 -8.267 1.580 1.00 95.44 111 LEU A O 1
ATOM 868 N N . MET A 1 112 ? 2.052 -6.712 -0.036 1.00 94.94 112 MET A N 1
ATOM 869 C CA . MET A 1 112 ? 1.862 -5.548 0.828 1.00 94.94 112 MET A CA 1
ATOM 870 C C . MET A 1 112 ? 0.539 -5.638 1.592 1.00 94.94 112 MET A C 1
ATOM 872 O O . MET A 1 112 ? 0.540 -5.531 2.813 1.00 94.94 112 MET A O 1
ATOM 876 N N . ARG A 1 113 ? -0.575 -5.943 0.911 1.00 95.88 113 ARG A N 1
ATOM 877 C CA . ARG A 1 113 ? -1.881 -6.174 1.554 1.00 95.88 113 ARG A CA 1
ATOM 878 C C . ARG A 1 113 ? -1.802 -7.254 2.630 1.00 95.88 113 ARG A C 1
ATOM 880 O O . ARG A 1 113 ? -2.267 -7.037 3.741 1.00 95.88 113 ARG A O 1
ATOM 887 N N . SER A 1 114 ? -1.188 -8.393 2.317 1.00 96.94 114 SER A N 1
ATOM 888 C CA . SER A 1 114 ? -1.056 -9.512 3.260 1.00 96.94 114 SER A CA 1
ATOM 889 C C . SER A 1 114 ? -0.223 -9.131 4.487 1.00 96.94 114 SER A C 1
ATOM 891 O O . SER A 1 114 ? -0.602 -9.458 5.609 1.00 96.94 114 SER A O 1
ATOM 893 N N . ASN A 1 115 ? 0.880 -8.405 4.284 1.00 95.94 115 ASN A N 1
ATOM 894 C CA . ASN A 1 115 ? 1.744 -7.929 5.363 1.00 95.94 115 ASN A CA 1
ATOM 895 C C . ASN A 1 115 ? 1.026 -6.915 6.258 1.00 95.94 115 ASN A C 1
ATOM 897 O O . ASN A 1 115 ? 1.128 -7.004 7.481 1.00 95.94 115 ASN A O 1
ATOM 901 N N . LEU A 1 116 ? 0.281 -5.978 5.664 1.00 94.88 116 LEU A N 1
ATOM 902 C CA . LEU A 1 116 ? -0.489 -4.991 6.415 1.00 94.88 116 LEU A CA 1
ATOM 903 C C . LEU A 1 116 ? -1.552 -5.682 7.275 1.00 94.88 116 LEU A C 1
ATOM 905 O O . LEU A 1 116 ? -1.569 -5.472 8.484 1.00 94.88 116 LEU A O 1
ATOM 909 N N . LEU A 1 117 ? -2.355 -6.579 6.693 1.00 96.12 117 LEU A N 1
ATOM 910 C CA . LEU A 1 117 ? -3.380 -7.331 7.427 1.00 96.12 117 LEU A CA 1
ATOM 911 C C . LEU A 1 117 ? -2.788 -8.158 8.573 1.00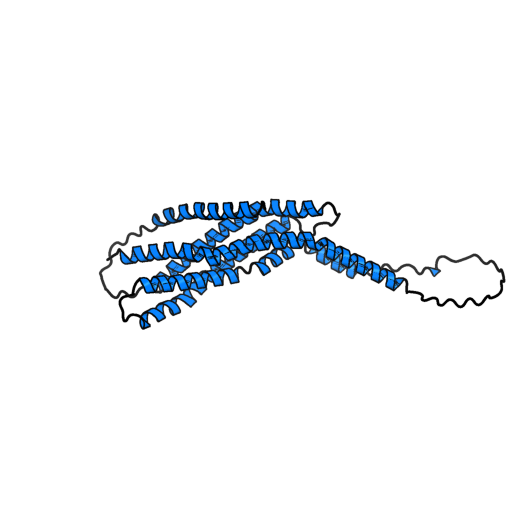 96.12 117 LEU A C 1
ATOM 913 O O . LEU A 1 117 ? -3.273 -8.092 9.698 1.00 96.12 117 LEU A O 1
ATOM 917 N N . ALA A 1 118 ? -1.689 -8.874 8.323 1.00 96.19 118 ALA A N 1
ATOM 918 C CA . ALA A 1 118 ? -1.010 -9.661 9.350 1.00 96.19 118 ALA A CA 1
ATOM 919 C C . ALA A 1 118 ? -0.441 -8.812 10.505 1.00 96.19 118 ALA A C 1
ATOM 921 O O . ALA A 1 118 ? -0.189 -9.345 11.586 1.00 96.19 118 ALA A O 1
ATOM 922 N N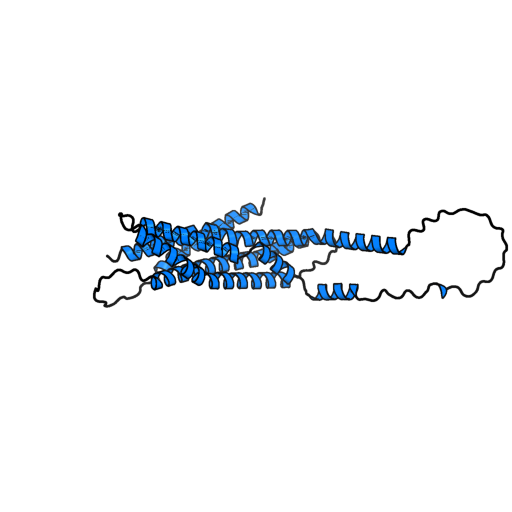 . SER A 1 119 ? -0.231 -7.511 10.288 1.00 96.88 119 SER A N 1
ATOM 923 C CA . SER A 1 119 ? 0.358 -6.606 11.280 1.00 96.88 119 SER A CA 1
ATOM 924 C C . SER A 1 119 ? -0.675 -5.916 12.166 1.00 96.88 119 SER A C 1
ATOM 926 O O . SER A 1 119 ? -0.332 -5.492 13.266 1.00 96.88 119 SER A O 1
ATOM 928 N N . ILE A 1 120 ? -1.934 -5.821 11.732 1.00 95.19 120 ILE A N 1
ATOM 929 C CA . ILE A 1 120 ? -2.979 -5.068 12.440 1.00 95.19 120 ILE A CA 1
ATOM 930 C C . ILE A 1 120 ? -3.208 -5.620 13.840 1.00 95.19 120 ILE A C 1
ATOM 932 O O . ILE A 1 120 ? -3.066 -4.889 14.816 1.00 95.19 120 ILE A O 1
ATOM 936 N N . ARG A 1 121 ? -3.499 -6.916 13.960 1.00 95.31 121 ARG A N 1
ATOM 937 C CA . ARG A 1 121 ? -3.794 -7.522 15.260 1.00 95.31 121 ARG A CA 1
ATOM 938 C C . ARG A 1 121 ? -2.639 -7.372 16.268 1.00 95.31 121 ARG A C 1
ATOM 940 O O . ARG A 1 121 ? -2.900 -6.882 17.365 1.00 95.31 121 ARG A O 1
ATOM 947 N N . PRO A 1 122 ? -1.370 -7.679 15.924 1.00 95.69 122 PRO A N 1
ATOM 948 C CA . PRO A 1 122 ? -0.237 -7.391 16.807 1.00 95.69 122 PRO A CA 1
ATOM 949 C C . PRO A 1 122 ? -0.107 -5.913 17.206 1.00 95.69 122 PRO A C 1
ATOM 951 O O . PRO A 1 122 ? 0.260 -5.611 18.344 1.00 95.69 122 PRO A O 1
ATOM 954 N N . LEU A 1 123 ? -0.394 -4.980 16.292 1.00 93.81 123 LEU A N 1
ATOM 955 C CA . LEU A 1 123 ? -0.351 -3.544 16.575 1.00 93.81 123 LEU A CA 1
ATOM 956 C C . LEU A 1 123 ? -1.453 -3.119 17.552 1.00 93.81 123 LEU A C 1
ATOM 958 O O . LEU A 1 123 ? -1.175 -2.349 18.469 1.00 93.81 123 LEU A O 1
ATOM 962 N N . VAL A 1 124 ? -2.671 -3.646 17.411 1.00 91.88 124 VAL A N 1
ATOM 963 C CA . VAL A 1 124 ? -3.761 -3.388 18.364 1.00 91.88 124 VAL A CA 1
ATOM 964 C C . VAL A 1 124 ? -3.412 -3.977 19.729 1.00 91.88 124 VAL A C 1
ATOM 966 O O . VAL A 1 124 ? -3.415 -3.260 20.726 1.00 91.88 124 VAL A O 1
ATOM 969 N N . GLU A 1 125 ? -3.034 -5.256 19.781 1.00 92.38 125 GLU A N 1
ATOM 970 C CA . GLU A 1 125 ? -2.737 -5.975 21.028 1.00 92.38 125 GLU A CA 1
ATOM 971 C C . GLU A 1 125 ? -1.578 -5.351 21.823 1.00 92.38 125 GLU A C 1
ATOM 973 O O . GLU A 1 125 ? -1.610 -5.338 23.052 1.00 92.38 125 GLU A O 1
ATOM 978 N N . SER A 1 126 ? -0.560 -4.815 21.144 1.00 92.06 126 SER A N 1
ATOM 979 C CA . SER A 1 126 ? 0.599 -4.199 21.808 1.00 92.06 126 SER A CA 1
ATOM 980 C C . SER A 1 126 ? 0.334 -2.788 22.338 1.00 92.06 126 SER A C 1
ATOM 982 O O . SER A 1 126 ? 0.950 -2.384 23.326 1.00 92.06 126 SER A O 1
ATOM 984 N N . ASN A 1 127 ? -0.581 -2.039 21.719 1.00 87.50 127 ASN A N 1
ATOM 985 C CA . ASN A 1 127 ? -0.809 -0.633 22.053 1.00 87.50 127 ASN A CA 1
ATOM 986 C C . ASN A 1 127 ? -2.048 -0.412 22.928 1.00 87.50 127 ASN A C 1
ATOM 988 O O . ASN A 1 127 ? -2.041 0.488 23.768 1.00 87.50 127 ASN A O 1
ATOM 992 N N . LEU A 1 128 ? -3.076 -1.257 22.810 1.00 84.75 128 LEU A N 1
ATOM 993 C CA . LEU A 1 128 ? -4.317 -1.131 23.579 1.00 84.75 128 LEU A CA 1
ATOM 994 C C . LEU A 1 128 ? -4.108 -1.186 25.110 1.00 84.75 128 LEU A C 1
ATOM 996 O O . LEU A 1 128 ? -4.682 -0.344 25.802 1.00 84.75 128 LEU A O 1
ATOM 1000 N N . PRO A 1 129 ? -3.272 -2.083 25.682 1.00 82.00 129 PRO A N 1
ATOM 1001 C CA . PRO A 1 129 ? -3.059 -2.132 27.131 1.00 82.00 129 PRO A CA 1
ATOM 1002 C C . PRO A 1 129 ? -2.447 -0.844 27.685 1.00 82.00 129 PRO A C 1
ATOM 1004 O O . PRO A 1 129 ? -2.880 -0.354 28.722 1.00 82.00 129 PRO A O 1
ATOM 1007 N N . THR A 1 130 ? -1.487 -0.255 26.966 1.00 78.75 130 THR A N 1
ATOM 1008 C CA . THR A 1 130 ? -0.824 0.999 27.364 1.00 78.75 130 THR A CA 1
ATOM 1009 C C . THR A 1 130 ? -1.827 2.141 27.504 1.00 78.75 130 THR A C 1
ATOM 1011 O O . THR A 1 130 ? -1.704 2.980 28.397 1.00 78.75 130 THR A O 1
ATOM 1014 N N . ILE A 1 131 ? -2.829 2.147 26.632 1.00 73.19 131 ILE A N 1
ATOM 1015 C CA . ILE A 1 131 ? -3.880 3.154 26.578 1.00 73.19 131 ILE A CA 1
ATOM 1016 C C . ILE A 1 131 ? -4.900 2.919 27.701 1.00 73.19 131 ILE A C 1
ATOM 1018 O O . ILE A 1 131 ? -5.209 3.831 28.466 1.00 73.19 131 ILE A O 1
ATOM 1022 N N . LEU A 1 132 ? -5.339 1.671 27.893 1.00 72.81 132 LEU A N 1
ATOM 1023 C CA . LEU A 1 132 ? -6.283 1.319 28.958 1.00 72.81 132 LEU A CA 1
ATOM 1024 C C . LEU A 1 132 ? -5.689 1.492 30.370 1.00 72.81 132 LEU A C 1
ATOM 1026 O O . LEU A 1 132 ? -6.396 1.934 31.272 1.00 72.81 132 LEU A O 1
ATOM 1030 N N . GLU A 1 133 ? -4.394 1.232 30.575 1.00 71.12 133 GLU A N 1
ATOM 1031 C CA . GLU A 1 133 ? -3.726 1.431 31.873 1.00 71.12 133 GLU A CA 1
ATOM 1032 C C . GLU A 1 133 ? -3.586 2.915 32.270 1.00 71.12 133 GLU A C 1
ATOM 1034 O O . GLU A 1 133 ? -3.542 3.240 33.461 1.00 71.12 133 GLU A O 1
ATOM 1039 N N . HIS A 1 134 ? -3.538 3.846 31.307 1.00 62.84 134 HIS A N 1
ATOM 1040 C CA . HIS A 1 134 ? -3.502 5.285 31.609 1.00 62.84 134 HIS A CA 1
ATOM 1041 C C . HIS A 1 134 ? -4.832 5.790 32.187 1.00 62.84 134 HIS A C 1
ATOM 1043 O O . HIS A 1 134 ? -4.842 6.718 33.006 1.00 62.84 134 HIS A O 1
ATOM 1049 N N . LYS A 1 135 ? -5.943 5.128 31.849 1.00 59.69 135 LYS A N 1
ATOM 1050 C CA . LYS A 1 135 ? -7.286 5.461 32.331 1.00 59.69 135 LYS A CA 1
ATOM 1051 C C . LYS A 1 135 ? -7.445 5.235 33.836 1.00 59.69 135 LYS A C 1
ATOM 1053 O O . LYS A 1 135 ? -8.010 6.091 34.520 1.00 59.69 135 LYS A O 1
ATOM 1058 N N . ASP A 1 136 ? -6.851 4.173 34.382 1.00 57.50 136 ASP A N 1
ATOM 1059 C CA . ASP A 1 136 ? -6.913 3.864 35.821 1.00 57.50 136 ASP A CA 1
ATOM 1060 C C . ASP A 1 136 ? -6.189 4.903 36.696 1.00 57.50 136 ASP A C 1
ATOM 1062 O O . ASP A 1 136 ? -6.508 5.067 37.876 1.00 57.50 136 ASP A O 1
ATOM 1066 N N . ARG A 1 137 ? -5.245 5.666 36.126 1.00 55.94 137 ARG A N 1
ATOM 1067 C CA . ARG A 1 137 ? -4.538 6.750 36.833 1.00 55.94 137 ARG A CA 1
ATOM 1068 C C . ARG A 1 137 ? -5.253 8.100 36.782 1.00 55.94 137 ARG A C 1
ATOM 1070 O O . ARG A 1 137 ? -5.016 8.924 37.666 1.00 55.94 137 ARG A O 1
ATOM 1077 N N . HIS A 1 138 ? -6.126 8.328 35.800 1.00 52.31 138 HIS A N 1
ATOM 1078 C CA . HIS A 1 138 ? -6.836 9.600 35.612 1.00 52.31 138 HIS A CA 1
ATOM 1079 C C . HIS A 1 138 ? -8.325 9.564 36.009 1.00 52.31 138 HIS A C 1
ATOM 1081 O O . HIS A 1 138 ? -8.967 10.614 36.065 1.00 52.31 138 HIS A O 1
ATOM 1087 N N . ALA A 1 139 ? -8.861 8.401 36.395 1.00 50.94 139 ALA A N 1
ATOM 1088 C CA . ALA A 1 139 ? -10.262 8.176 36.777 1.00 50.94 139 ALA A CA 1
ATOM 1089 C C . ALA A 1 139 ? -10.765 8.891 38.061 1.00 50.94 139 ALA A C 1
ATOM 1091 O O . ALA A 1 139 ? -11.844 8.576 38.557 1.00 50.94 139 ALA A O 1
ATOM 1092 N N . ALA A 1 140 ? -10.051 9.883 38.603 1.00 52.16 140 ALA A N 1
ATOM 1093 C CA . ALA A 1 140 ? -10.529 10.651 39.757 1.00 52.16 140 ALA A CA 1
ATOM 1094 C C . ALA A 1 140 ? -11.487 11.812 39.405 1.00 52.16 140 ALA A C 1
ATOM 1096 O O . ALA A 1 140 ? -12.040 12.419 40.321 1.00 52.16 140 ALA A O 1
ATOM 1097 N N . ALA A 1 141 ? -11.722 12.148 38.128 1.00 48.91 141 ALA A N 1
ATOM 1098 C CA . ALA A 1 141 ? -12.619 13.260 37.788 1.00 48.91 141 ALA A CA 1
ATOM 1099 C C . ALA A 1 141 ? -13.313 13.111 36.418 1.00 48.91 141 ALA A C 1
ATOM 1101 O O . ALA A 1 141 ? -12.751 13.458 35.389 1.00 48.91 141 ALA A O 1
ATOM 1102 N N . THR A 1 142 ? -14.570 12.648 36.417 1.00 51.53 142 THR A N 1
ATOM 1103 C CA . THR A 1 142 ? -15.668 13.069 35.505 1.00 51.53 142 THR A CA 1
ATOM 1104 C C . THR A 1 142 ? -15.476 13.070 33.966 1.00 51.53 142 THR A C 1
ATOM 1106 O O . THR A 1 142 ? -16.361 13.558 33.271 1.00 51.53 142 THR A O 1
ATOM 1109 N N . ALA A 1 143 ? -14.411 12.494 33.398 1.00 56.53 143 ALA A N 1
ATOM 1110 C CA . ALA A 1 143 ? -14.082 12.557 31.959 1.00 56.53 143 ALA A CA 1
ATOM 1111 C C . ALA A 1 143 ? -14.107 11.189 31.226 1.00 56.53 143 ALA A C 1
ATOM 1113 O O . ALA A 1 143 ? -13.330 10.954 30.304 1.00 56.53 143 ALA A O 1
ATOM 1114 N N . GLY A 1 144 ? -14.976 10.258 31.641 1.00 63.62 144 GLY A N 1
ATOM 1115 C CA . GLY A 1 144 ? -14.883 8.831 31.277 1.00 63.62 144 GLY A CA 1
ATOM 1116 C C . GLY A 1 144 ? -15.050 8.463 29.791 1.00 63.62 144 GLY A C 1
ATOM 1117 O O . GLY A 1 144 ? -14.474 7.458 29.368 1.00 63.62 144 GLY A O 1
ATOM 1118 N N . VAL A 1 145 ? -15.796 9.258 29.012 1.00 67.19 145 VAL A N 1
ATOM 1119 C CA . VAL A 1 145 ? -16.019 9.030 27.566 1.00 67.19 145 VAL A CA 1
ATOM 1120 C C . VAL A 1 145 ? -15.033 9.836 26.725 1.00 67.19 145 VAL A C 1
ATOM 1122 O O . VAL A 1 145 ? -14.371 9.274 25.862 1.00 67.19 145 VAL A O 1
ATOM 1125 N N . SER A 1 146 ? -14.857 11.126 27.033 1.00 72.19 146 SER A N 1
ATOM 1126 C CA . SER A 1 146 ? -13.933 11.996 26.294 1.00 72.19 146 SER A CA 1
ATOM 1127 C C . SER A 1 146 ? -12.487 11.496 26.338 1.00 72.19 146 SER A C 1
ATOM 1129 O O . SER A 1 146 ? -11.801 11.580 25.326 1.00 72.19 146 SER A O 1
ATOM 1131 N N . GLY A 1 147 ? -12.050 10.924 27.469 1.00 75.94 147 GLY A N 1
ATOM 1132 C CA . GLY A 1 147 ? -10.719 10.320 27.573 1.00 75.94 147 GLY A CA 1
ATOM 1133 C C . GLY A 1 147 ? -10.555 9.086 26.685 1.00 75.94 147 GLY A C 1
ATOM 1134 O O . GLY A 1 147 ? -9.560 8.972 25.988 1.00 75.94 147 GLY A O 1
ATOM 1135 N N . LEU A 1 148 ? -11.567 8.210 26.626 1.00 76.25 148 LEU A N 1
ATOM 1136 C CA . LEU A 1 148 ? -11.519 7.007 25.787 1.00 76.25 148 LEU A CA 1
ATOM 1137 C C . LEU A 1 148 ? -11.485 7.349 24.290 1.00 76.25 148 LEU A C 1
ATOM 1139 O O . LEU A 1 148 ? -10.809 6.677 23.518 1.00 76.25 148 LEU A O 1
ATOM 1143 N N . THR A 1 149 ? -12.197 8.397 23.874 1.00 78.50 149 THR A N 1
ATOM 1144 C CA . THR A 1 149 ? -12.137 8.879 22.490 1.00 78.50 149 THR A CA 1
ATOM 1145 C C . THR A 1 149 ? -10.737 9.383 22.135 1.00 78.50 149 THR A C 1
ATOM 1147 O O . THR A 1 149 ? -10.217 9.021 21.086 1.00 78.50 149 THR A O 1
ATOM 1150 N N . GLU A 1 150 ? -10.104 10.180 22.999 1.00 82.81 150 GLU A N 1
ATOM 1151 C CA . GLU A 1 150 ? -8.743 10.702 22.780 1.00 82.81 150 GLU A CA 1
ATOM 1152 C C . GLU A 1 150 ? -7.686 9.585 22.747 1.00 82.81 150 GLU A C 1
ATOM 1154 O O . GLU A 1 150 ? -6.793 9.562 21.896 1.00 82.81 150 GLU A O 1
ATOM 1159 N N . ASP A 1 151 ? -7.850 8.610 23.631 1.00 82.50 151 ASP A N 1
ATOM 1160 C CA . ASP A 1 151 ? -7.063 7.389 23.720 1.00 82.50 151 ASP A CA 1
ATOM 1161 C C . ASP A 1 151 ? -7.127 6.565 22.421 1.00 82.50 151 ASP A C 1
ATOM 1163 O O . ASP A 1 151 ? -6.095 6.178 21.866 1.00 82.50 151 ASP A O 1
ATOM 1167 N N . ILE A 1 152 ? -8.329 6.348 21.878 1.00 82.19 152 ILE A N 1
ATOM 1168 C CA . ILE A 1 152 ? -8.505 5.625 20.611 1.00 82.19 152 ILE A CA 1
ATOM 1169 C C . ILE A 1 152 ? -7.989 6.451 19.428 1.00 82.19 152 ILE A C 1
ATOM 1171 O O . ILE A 1 152 ? -7.368 5.890 18.532 1.00 82.19 152 ILE A O 1
ATOM 1175 N N . LEU A 1 153 ? -8.147 7.778 19.427 1.00 84.19 153 LEU A N 1
ATOM 1176 C CA . LEU A 1 153 ? -7.541 8.633 18.397 1.00 84.19 153 LEU A CA 1
ATOM 1177 C C . LEU A 1 153 ? -6.013 8.503 18.381 1.00 84.19 153 LEU A C 1
ATOM 1179 O O . LEU A 1 153 ? -5.410 8.378 17.316 1.00 84.19 153 LEU A O 1
ATOM 1183 N N . THR A 1 154 ? -5.392 8.457 19.558 1.00 87.69 154 THR A N 1
ATOM 1184 C CA . THR A 1 154 ? -3.945 8.244 19.685 1.00 87.69 154 THR A CA 1
ATOM 1185 C C . THR A 1 154 ? -3.539 6.858 19.173 1.00 87.69 154 THR A C 1
ATOM 1187 O O . THR A 1 154 ? -2.520 6.728 18.488 1.00 87.69 154 THR A O 1
ATOM 1190 N N . LEU A 1 155 ? -4.346 5.824 19.449 1.00 87.62 155 LEU A N 1
ATOM 1191 C CA . LEU A 1 155 ? -4.151 4.481 18.897 1.00 87.62 155 LEU A CA 1
ATOM 1192 C C . LEU A 1 155 ? -4.214 4.486 17.368 1.00 87.62 155 LEU A C 1
ATOM 1194 O O . LEU A 1 155 ? -3.330 3.924 16.726 1.00 87.62 155 LEU A O 1
ATOM 1198 N N . ASN A 1 156 ? -5.234 5.128 16.796 1.00 88.19 156 ASN A N 1
ATOM 1199 C CA . ASN A 1 156 ? -5.456 5.200 15.351 1.00 88.19 156 ASN A CA 1
ATOM 1200 C C . ASN A 1 156 ? -4.254 5.816 14.655 1.00 88.19 156 ASN A C 1
ATOM 1202 O O . ASN A 1 156 ? -3.688 5.197 13.756 1.00 88.19 156 ASN A O 1
ATOM 1206 N N . GLN A 1 157 ? -3.804 6.964 15.162 1.00 88.31 157 GLN A N 1
ATOM 1207 C CA . GLN A 1 157 ? -2.674 7.678 14.595 1.00 88.31 157 GLN A CA 1
ATOM 1208 C C . GLN A 1 157 ? -1.399 6.836 14.688 1.00 88.31 157 GLN A C 1
ATOM 1210 O O . GLN A 1 157 ? -0.585 6.797 13.763 1.00 88.31 157 GLN A O 1
ATOM 1215 N N . HIS A 1 158 ? -1.208 6.131 15.806 1.00 91.12 158 HIS A N 1
ATOM 1216 C CA . HIS A 1 158 ? -0.073 5.234 15.964 1.00 91.12 158 HIS A CA 1
ATOM 1217 C C . HIS A 1 158 ? -0.125 4.068 14.968 1.00 91.12 158 HIS A C 1
ATOM 1219 O O . HIS A 1 158 ? 0.860 3.826 14.270 1.00 91.12 158 HIS A O 1
ATOM 1225 N N . ILE A 1 159 ? -1.264 3.377 14.861 1.00 90.94 159 ILE A N 1
ATOM 1226 C CA . ILE A 1 159 ? -1.457 2.252 13.939 1.00 90.94 159 ILE A CA 1
ATOM 1227 C C . ILE A 1 159 ? -1.291 2.715 12.490 1.00 90.94 159 ILE A C 1
ATOM 1229 O O . ILE A 1 159 ? -0.523 2.099 11.756 1.00 90.94 159 ILE A O 1
ATOM 1233 N N . GLY A 1 160 ? -1.930 3.814 12.087 1.00 89.50 160 GLY A N 1
ATOM 1234 C CA . GLY A 1 160 ? -1.830 4.367 10.736 1.00 89.50 160 GLY A CA 1
ATOM 1235 C C . GLY A 1 160 ? -0.388 4.690 10.341 1.00 89.50 160 GLY A C 1
ATOM 1236 O O . GLY A 1 160 ? 0.073 4.297 9.267 1.00 89.50 160 GLY A O 1
ATOM 1237 N N . ASN A 1 161 ? 0.378 5.300 11.251 1.00 89.56 161 ASN A N 1
ATOM 1238 C CA . ASN A 1 161 ? 1.806 5.547 11.048 1.00 89.56 161 ASN A CA 1
ATOM 1239 C C . ASN A 1 161 ? 2.614 4.246 10.907 1.00 89.56 161 ASN A C 1
ATOM 1241 O O . ASN A 1 161 ? 3.451 4.141 10.011 1.00 89.56 161 ASN A O 1
ATOM 1245 N N . GLN A 1 162 ? 2.375 3.243 11.761 1.00 92.19 162 GLN A N 1
ATOM 1246 C CA . GLN A 1 162 ? 3.068 1.950 11.665 1.00 92.19 162 GLN A CA 1
ATOM 1247 C C . GLN A 1 162 ? 2.733 1.225 10.357 1.00 92.19 162 GLN A C 1
ATOM 1249 O O . GLN A 1 162 ? 3.627 0.688 9.707 1.00 92.19 162 GLN A O 1
ATOM 1254 N N . LEU A 1 163 ? 1.470 1.251 9.930 1.00 91.00 163 LEU A N 1
ATOM 1255 C CA . LEU A 1 163 ? 1.039 0.677 8.657 1.00 91.00 163 LEU A CA 1
ATOM 1256 C C . LEU A 1 163 ? 1.691 1.387 7.462 1.00 91.00 163 LEU A C 1
ATOM 1258 O O . LEU A 1 163 ? 2.121 0.715 6.527 1.00 91.00 163 LEU A O 1
ATOM 1262 N N . GLY A 1 164 ? 1.843 2.714 7.514 1.00 88.00 164 GLY A N 1
ATOM 1263 C CA . GLY A 1 164 ? 2.604 3.471 6.514 1.00 88.00 164 GLY A CA 1
ATOM 1264 C C . GLY A 1 164 ? 4.061 3.007 6.407 1.00 88.00 164 GLY A C 1
ATOM 1265 O O . GLY A 1 164 ? 4.548 2.731 5.311 1.00 88.00 164 GLY A O 1
ATOM 1266 N N . LEU A 1 165 ? 4.734 2.814 7.547 1.00 89.56 165 LEU A N 1
ATOM 1267 C CA . LEU A 1 165 ? 6.107 2.294 7.585 1.00 89.56 165 LEU A CA 1
ATOM 1268 C C . LEU A 1 165 ? 6.210 0.857 7.055 1.00 89.56 165 LEU A C 1
ATOM 1270 O O . LEU A 1 165 ? 7.161 0.538 6.347 1.00 89.56 165 LEU A O 1
ATOM 1274 N N . ILE A 1 166 ? 5.239 -0.005 7.371 1.00 90.69 166 ILE A N 1
ATOM 1275 C CA . ILE A 1 166 ? 5.189 -1.395 6.885 1.00 90.69 166 ILE A CA 1
ATOM 1276 C C . ILE A 1 166 ? 4.985 -1.446 5.369 1.00 90.69 166 ILE A C 1
ATOM 1278 O O . ILE A 1 166 ? 5.544 -2.323 4.709 1.00 90.69 166 ILE A O 1
ATOM 1282 N N . ALA A 1 167 ? 4.205 -0.518 4.807 1.00 89.50 167 ALA A N 1
ATOM 1283 C CA . ALA A 1 167 ? 4.012 -0.430 3.364 1.00 89.50 167 ALA A CA 1
ATOM 1284 C C . ALA A 1 167 ? 5.327 -0.130 2.624 1.00 89.50 167 ALA A C 1
ATOM 1286 O O . ALA A 1 167 ? 5.504 -0.624 1.512 1.00 89.50 167 ALA A O 1
ATOM 1287 N N . ASN A 1 168 ? 6.239 0.633 3.248 1.00 89.81 168 ASN A N 1
ATOM 1288 C CA . ASN A 1 168 ? 7.593 0.933 2.767 1.00 89.81 168 ASN A CA 1
ATOM 1289 C C . ASN A 1 168 ? 7.639 1.226 1.258 1.00 89.81 168 ASN A C 1
ATOM 1291 O O . ASN A 1 168 ? 8.213 0.496 0.447 1.00 89.81 168 ASN A O 1
ATOM 1295 N N . VAL A 1 169 ? 6.958 2.309 0.896 1.00 88.12 169 VAL A N 1
ATOM 1296 C CA . VAL A 1 169 ? 6.662 2.725 -0.478 1.00 88.12 169 VAL A CA 1
ATOM 1297 C C . VAL A 1 169 ? 7.900 2.802 -1.372 1.00 88.12 169 VAL A C 1
ATOM 1299 O O . VAL A 1 169 ? 7.858 2.368 -2.528 1.00 88.12 169 VAL A O 1
ATOM 1302 N N . ASP A 1 170 ? 8.991 3.360 -0.852 1.00 87.81 170 ASP A N 1
ATOM 1303 C CA . ASP A 1 170 ? 10.210 3.566 -1.628 1.00 87.81 170 ASP A CA 1
ATOM 1304 C C . ASP A 1 170 ? 10.879 2.234 -1.979 1.00 87.81 170 ASP A C 1
ATOM 1306 O O . ASP A 1 170 ? 11.198 1.994 -3.148 1.00 87.81 170 ASP A O 1
ATOM 1310 N N . GLU A 1 171 ? 11.018 1.337 -0.999 1.00 90.69 171 GLU A N 1
ATOM 1311 C CA . GLU A 1 171 ? 11.584 0.005 -1.217 1.00 90.69 171 GLU A CA 1
ATOM 1312 C C . GLU A 1 171 ? 10.673 -0.841 -2.117 1.00 90.69 171 GLU A C 1
ATOM 1314 O O . GLU A 1 171 ? 11.147 -1.519 -3.031 1.00 90.69 171 GLU A O 1
ATOM 1319 N N . ALA A 1 172 ? 9.356 -0.743 -1.927 1.00 90.88 172 ALA A N 1
ATOM 1320 C CA . ALA A 1 172 ? 8.366 -1.426 -2.749 1.00 90.88 172 ALA A CA 1
ATOM 1321 C C . ALA A 1 172 ? 8.485 -1.049 -4.235 1.00 90.88 172 ALA A C 1
ATOM 1323 O O . ALA A 1 172 ? 8.470 -1.926 -5.106 1.00 90.88 172 ALA A O 1
ATOM 1324 N N . ALA A 1 173 ? 8.655 0.241 -4.543 1.00 89.75 173 ALA A N 1
ATOM 1325 C CA . ALA A 1 173 ? 8.819 0.701 -5.919 1.00 89.75 173 ALA A CA 1
ATOM 1326 C C . ALA A 1 173 ? 10.068 0.101 -6.585 1.00 89.75 173 ALA A C 1
ATOM 1328 O O . ALA A 1 173 ? 10.010 -0.368 -7.728 1.00 89.75 173 ALA A O 1
ATOM 1329 N N . ASP A 1 174 ? 11.184 0.081 -5.860 1.00 88.31 174 ASP A N 1
ATOM 1330 C CA . ASP A 1 174 ? 12.462 -0.426 -6.357 1.00 88.31 174 ASP A CA 1
ATOM 1331 C C . ASP A 1 174 ? 12.431 -1.957 -6.537 1.00 88.31 174 ASP A C 1
ATOM 1333 O O . ASP A 1 174 ? 12.932 -2.488 -7.538 1.00 88.31 174 ASP A O 1
ATOM 1337 N N . ILE A 1 175 ? 11.762 -2.681 -5.633 1.00 88.44 175 ILE A N 1
ATOM 1338 C CA . ILE A 1 175 ? 11.530 -4.127 -5.755 1.00 88.44 175 ILE A CA 1
ATOM 1339 C C . ILE A 1 175 ? 10.685 -4.434 -6.994 1.00 88.44 175 ILE A C 1
ATOM 1341 O O . ILE A 1 175 ? 11.063 -5.289 -7.794 1.00 88.44 175 ILE A O 1
ATOM 1345 N N . ILE A 1 176 ? 9.570 -3.729 -7.203 1.00 90.50 176 ILE A N 1
ATOM 1346 C CA . ILE A 1 176 ? 8.699 -3.962 -8.364 1.00 90.50 176 ILE A CA 1
ATOM 1347 C C . ILE A 1 176 ? 9.474 -3.743 -9.666 1.00 90.50 176 ILE A C 1
ATOM 1349 O O . ILE A 1 176 ? 9.393 -4.566 -10.582 1.00 90.50 176 ILE A O 1
ATOM 1353 N N . ILE A 1 177 ? 10.255 -2.665 -9.761 1.00 87.19 177 ILE A N 1
ATOM 1354 C CA . ILE A 1 177 ? 11.042 -2.371 -10.964 1.00 87.19 177 ILE A CA 1
ATOM 1355 C C . ILE A 1 177 ? 12.110 -3.437 -11.193 1.00 87.19 177 ILE A C 1
ATOM 1357 O O . ILE A 1 177 ? 12.221 -3.949 -12.307 1.00 87.19 177 ILE A O 1
ATOM 1361 N N . SER A 1 178 ? 12.861 -3.807 -10.156 1.00 86.38 178 SER A N 1
ATOM 1362 C CA . SER A 1 178 ? 13.918 -4.816 -10.278 1.00 86.38 178 SER A CA 1
ATOM 1363 C C . SER A 1 178 ? 13.367 -6.190 -10.672 1.00 86.38 178 SER A C 1
ATOM 1365 O O . SER A 1 178 ? 13.918 -6.831 -11.566 1.00 86.38 178 SER A O 1
ATOM 1367 N N . GLN A 1 179 ? 12.227 -6.605 -10.112 1.00 87.50 179 GLN A N 1
ATOM 1368 C CA . GLN A 1 179 ? 11.539 -7.854 -10.468 1.00 87.50 179 GLN A CA 1
ATOM 1369 C C . GLN A 1 179 ? 10.926 -7.835 -11.875 1.00 87.50 179 GLN A C 1
ATOM 1371 O O . GLN A 1 179 ? 10.675 -8.886 -12.467 1.00 87.50 179 GLN A O 1
ATOM 1376 N N . SER A 1 180 ? 10.697 -6.649 -12.440 1.00 87.62 180 SER A N 1
ATOM 1377 C CA . SER A 1 180 ? 10.168 -6.495 -13.798 1.00 87.62 180 SER A CA 1
ATOM 1378 C C . SER A 1 180 ? 11.221 -6.727 -14.886 1.00 87.62 180 SER A C 1
ATOM 1380 O O . SER A 1 180 ? 10.865 -6.881 -16.061 1.00 87.62 180 SER A O 1
ATOM 1382 N N . ILE A 1 181 ? 12.508 -6.736 -14.521 1.00 84.88 181 ILE A N 1
ATOM 1383 C CA . ILE A 1 181 ? 13.629 -6.972 -15.432 1.00 84.88 181 ILE A CA 1
ATOM 1384 C C . ILE A 1 181 ? 13.854 -8.493 -15.530 1.00 84.88 181 ILE A C 1
ATOM 1386 O O . ILE A 1 181 ? 14.126 -9.141 -14.521 1.00 84.88 181 ILE A O 1
ATOM 1390 N N . PRO A 1 182 ? 13.749 -9.104 -16.723 1.00 78.19 182 PRO A N 1
ATOM 1391 C CA . PRO A 1 182 ? 13.951 -10.534 -16.887 1.00 78.19 182 PRO A CA 1
ATOM 1392 C C . PRO A 1 182 ? 15.394 -10.917 -16.535 1.00 78.19 182 PRO A C 1
ATOM 1394 O O . PRO A 1 182 ? 16.348 -10.326 -17.043 1.00 78.19 182 PRO A O 1
ATOM 1397 N N . ALA A 1 183 ? 15.545 -11.956 -15.710 1.00 75.44 183 ALA A N 1
ATOM 1398 C CA . ALA A 1 183 ? 16.843 -12.467 -15.258 1.00 75.44 183 ALA A CA 1
ATOM 1399 C C . ALA A 1 183 ? 17.785 -12.852 -16.414 1.00 75.44 183 ALA A C 1
ATOM 1401 O O . ALA A 1 183 ? 19.002 -12.746 -16.283 1.00 75.44 183 ALA A O 1
ATOM 1402 N N . SER A 1 184 ? 17.232 -13.208 -17.579 1.00 71.69 184 SER A N 1
ATOM 1403 C CA . SER A 1 184 ? 18.009 -13.523 -18.782 1.00 71.69 184 SER A CA 1
ATOM 1404 C C . SER A 1 184 ? 18.898 -12.367 -19.251 1.00 71.69 184 SER A C 1
ATOM 1406 O O . SER A 1 184 ? 19.955 -12.612 -19.819 1.00 71.69 184 SER A O 1
ATOM 1408 N N . LEU A 1 185 ? 18.514 -11.111 -18.990 1.00 66.56 185 LEU A N 1
ATOM 1409 C CA . LEU A 1 185 ? 19.358 -9.954 -19.310 1.00 66.56 185 LEU A CA 1
ATOM 1410 C C . LEU A 1 185 ? 20.583 -9.863 -18.396 1.00 66.56 185 LEU A C 1
ATOM 1412 O O . LEU A 1 185 ? 21.635 -9.407 -18.834 1.00 66.56 185 LEU A O 1
ATOM 1416 N N . PHE A 1 186 ? 20.460 -10.293 -17.138 1.00 67.19 186 PHE A N 1
ATOM 1417 C CA . PHE A 1 186 ? 21.597 -10.373 -16.220 1.00 67.19 186 PHE A CA 1
ATOM 1418 C C . PHE A 1 186 ? 22.558 -11.494 -16.627 1.00 67.19 186 PHE A C 1
ATOM 1420 O O . PHE A 1 186 ? 23.773 -11.303 -16.584 1.00 67.19 186 PHE A O 1
ATOM 1427 N N . GLU A 1 187 ? 22.025 -12.632 -17.075 1.00 74.75 187 GLU A N 1
ATOM 1428 C CA . GLU A 1 187 ? 22.833 -13.749 -17.576 1.00 74.75 187 GLU A CA 1
ATOM 1429 C C . GLU A 1 187 ? 23.551 -13.407 -18.888 1.00 74.75 187 GLU A C 1
ATOM 1431 O O . GLU A 1 187 ? 24.732 -13.720 -19.021 1.00 74.75 187 GLU A O 1
ATOM 1436 N N . GLU A 1 188 ? 22.903 -12.710 -19.831 1.00 72.75 188 GLU A N 1
ATOM 1437 C CA . GLU A 1 188 ? 23.559 -12.226 -21.058 1.00 72.75 188 GLU A CA 1
ATOM 1438 C C . GLU A 1 188 ? 24.671 -11.214 -20.752 1.00 72.75 188 GLU A C 1
ATOM 1440 O O . GLU A 1 188 ? 25.747 -11.294 -21.346 1.00 72.75 188 GLU A O 1
ATOM 1445 N N . GLN A 1 189 ? 24.456 -10.298 -19.802 1.00 68.44 189 GLN A N 1
ATOM 1446 C CA . GLN A 1 189 ? 25.473 -9.321 -19.407 1.00 68.44 189 GLN A CA 1
ATOM 1447 C C . GLN A 1 189 ? 26.669 -10.001 -18.718 1.00 68.44 189 GLN A C 1
ATOM 1449 O O . GLN A 1 189 ? 27.822 -9.701 -19.034 1.00 68.44 189 GLN A O 1
ATOM 1454 N N . GLN A 1 190 ? 26.421 -10.982 -17.842 1.00 73.56 190 GLN A N 1
ATOM 1455 C CA . GLN A 1 190 ? 27.491 -11.788 -17.247 1.00 73.56 190 GLN A CA 1
ATOM 1456 C C . GLN A 1 190 ? 28.212 -12.670 -18.272 1.00 73.56 190 GLN A C 1
ATOM 1458 O O . GLN A 1 190 ? 29.432 -12.808 -18.187 1.00 73.56 190 GLN A O 1
ATOM 1463 N N . GLN A 1 191 ? 27.503 -13.245 -19.246 1.00 77.56 191 GLN A N 1
ATOM 1464 C CA . GLN A 1 191 ? 28.125 -14.037 -20.309 1.00 77.56 191 GLN A CA 1
ATOM 1465 C C . GLN A 1 191 ? 28.958 -13.176 -21.257 1.00 77.56 191 GLN A C 1
ATOM 1467 O O . GLN A 1 191 ? 30.026 -13.619 -21.664 1.00 77.56 191 GLN A O 1
ATOM 1472 N N . GLN A 1 192 ? 28.542 -11.948 -21.577 1.00 70.56 192 GLN A N 1
ATOM 1473 C CA . GLN A 1 192 ? 29.357 -11.023 -22.375 1.00 70.56 192 GLN A CA 1
ATOM 1474 C C . GLN A 1 192 ? 30.644 -10.609 -21.654 1.00 70.56 192 GLN A C 1
ATOM 1476 O O . GLN A 1 192 ? 31.692 -10.527 -22.290 1.00 70.56 192 GLN A O 1
ATOM 1481 N N . LEU A 1 193 ? 30.596 -10.422 -20.333 1.00 68.56 193 LEU A N 1
ATOM 1482 C CA . LEU A 1 193 ? 31.788 -10.172 -19.514 1.00 68.56 193 LEU A CA 1
ATOM 1483 C C . LEU A 1 193 ? 32.710 -11.398 -19.402 1.00 68.56 193 LEU A C 1
ATOM 1485 O O . LEU A 1 193 ? 33.907 -11.245 -19.174 1.00 68.56 193 LEU A O 1
ATOM 1489 N N . GLN A 1 194 ? 32.171 -12.608 -19.568 1.00 74.06 194 GLN A N 1
ATOM 1490 C CA . GLN A 1 194 ? 32.922 -13.866 -19.498 1.00 74.06 194 GLN A CA 1
ATOM 1491 C C . GLN A 1 194 ? 33.333 -14.420 -20.868 1.00 74.06 194 GLN A C 1
ATOM 1493 O O . GLN A 1 194 ? 34.048 -15.423 -20.915 1.00 74.06 194 GLN A O 1
ATOM 1498 N N . GLN A 1 195 ? 32.921 -13.807 -21.985 1.00 66.69 195 GLN A N 1
ATOM 1499 C CA . GLN A 1 195 ? 33.400 -14.233 -23.297 1.00 66.69 195 GLN A CA 1
ATOM 1500 C C . GLN A 1 195 ? 34.890 -13.888 -23.418 1.00 66.69 195 GLN A C 1
ATOM 1502 O O . GLN A 1 195 ? 35.250 -12.709 -23.347 1.00 66.69 195 GLN A O 1
ATOM 1507 N N . PRO A 1 196 ? 35.775 -14.891 -23.594 1.00 65.44 196 PRO A N 1
ATOM 1508 C CA . PRO A 1 196 ? 37.186 -14.628 -23.817 1.00 65.44 196 PRO A CA 1
ATOM 1509 C C . PRO A 1 196 ? 37.312 -13.743 -25.053 1.00 65.44 196 PRO A C 1
ATOM 1511 O O . PRO A 1 196 ? 36.701 -14.030 -26.087 1.00 65.44 196 PRO A O 1
ATOM 1514 N N . LEU A 1 197 ? 38.070 -12.649 -24.910 1.00 64.25 197 LEU A N 1
ATOM 1515 C CA . LEU A 1 197 ? 38.354 -11.704 -25.986 1.00 64.25 197 LEU A CA 1
ATOM 1516 C C . LEU A 1 197 ? 38.690 -12.522 -27.242 1.00 64.25 197 LEU A C 1
ATOM 1518 O O . LEU A 1 197 ? 39.561 -13.392 -27.140 1.00 64.25 197 LEU A O 1
ATOM 1522 N N . PRO A 1 198 ? 38.001 -12.326 -28.384 1.00 65.31 198 PRO A N 1
ATOM 1523 C CA . PRO A 1 198 ? 38.274 -13.115 -29.574 1.00 65.31 198 PRO A CA 1
ATOM 1524 C C . PRO A 1 198 ? 39.763 -12.985 -29.868 1.00 65.31 198 PRO A C 1
ATOM 1526 O O . PRO A 1 198 ? 40.234 -11.876 -30.126 1.00 65.31 198 PRO A O 1
ATOM 1529 N N . GLU A 1 199 ? 40.500 -14.095 -29.746 1.00 58.22 199 GLU A N 1
ATOM 1530 C CA . GLU A 1 199 ? 41.931 -14.128 -30.019 1.00 58.22 199 GLU A CA 1
ATOM 1531 C C . GLU A 1 199 ? 42.115 -13.632 -31.448 1.00 58.22 199 GLU A C 1
ATOM 1533 O O . GLU A 1 199 ? 41.855 -14.351 -32.417 1.00 58.22 199 GLU A O 1
ATOM 1538 N N . GLN A 1 200 ? 42.498 -12.363 -31.595 1.00 57.44 200 GLN A N 1
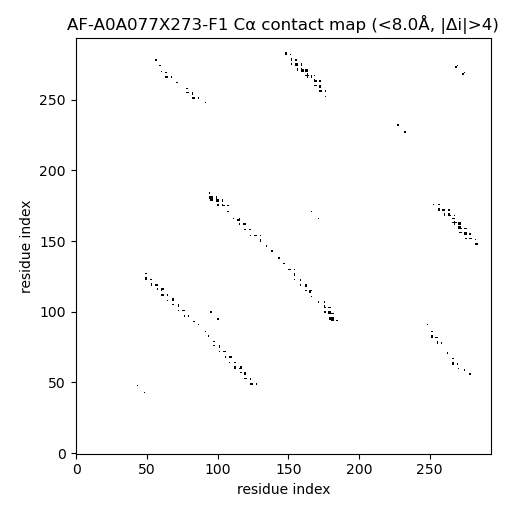ATOM 1539 C CA . GLN A 1 200 ? 42.845 -11.847 -32.900 1.00 57.44 200 GLN A CA 1
ATOM 1540 C C . GLN A 1 200 ? 44.058 -12.653 -33.353 1.00 57.44 200 GLN A C 1
ATOM 1542 O O . GLN A 1 200 ? 45.081 -12.652 -32.657 1.00 57.44 200 GLN A O 1
ATOM 1547 N N . PRO A 1 201 ? 43.971 -13.369 -34.487 1.00 59.97 201 PRO A N 1
ATOM 1548 C CA . PRO A 1 201 ? 45.101 -14.136 -34.963 1.00 59.97 201 PRO A CA 1
ATOM 1549 C C . PRO A 1 201 ? 46.280 -13.170 -35.143 1.00 59.97 201 PRO A C 1
ATOM 1551 O O . PRO A 1 201 ? 46.102 -12.097 -35.732 1.00 59.97 201 PRO A O 1
ATOM 1554 N N . PRO A 1 202 ? 47.476 -13.505 -34.630 1.00 54.00 202 PRO A N 1
ATOM 1555 C CA . PRO A 1 202 ? 48.615 -12.604 -34.658 1.00 54.00 202 PRO A CA 1
ATOM 1556 C C . PRO A 1 202 ? 48.878 -12.131 -36.091 1.00 54.00 202 PRO A C 1
ATOM 1558 O O . PRO A 1 202 ? 49.098 -12.929 -37.008 1.00 54.00 202 PRO A O 1
ATOM 1561 N N . ARG A 1 203 ? 48.862 -10.804 -36.264 1.00 54.94 203 ARG A N 1
ATOM 1562 C CA . ARG A 1 203 ? 48.953 -10.078 -37.545 1.00 54.94 203 ARG A CA 1
ATOM 1563 C C . ARG A 1 203 ? 50.180 -10.455 -38.389 1.00 54.94 203 ARG A C 1
ATOM 1565 O O . ARG A 1 203 ? 50.189 -10.256 -39.598 1.00 54.94 203 ARG A O 1
ATOM 1572 N N . TRP A 1 204 ? 51.187 -11.073 -37.775 1.00 59.62 204 TRP A N 1
ATOM 1573 C CA . TRP A 1 204 ? 52.426 -11.529 -38.409 1.00 59.62 204 TRP A CA 1
ATOM 1574 C C . TRP A 1 204 ? 52.275 -12.727 -39.365 1.00 59.62 204 TRP A C 1
ATOM 1576 O O . TRP A 1 204 ? 53.256 -13.119 -39.989 1.00 59.62 204 TRP A O 1
ATOM 1586 N N . ARG A 1 205 ? 51.076 -13.311 -39.532 1.00 52.88 205 ARG A N 1
ATOM 1587 C CA . ARG A 1 205 ? 50.829 -14.357 -40.552 1.00 52.88 205 ARG A CA 1
ATOM 1588 C C . ARG A 1 205 ? 50.399 -13.844 -41.934 1.00 52.88 205 ARG A C 1
ATOM 1590 O O . ARG A 1 205 ? 50.225 -14.661 -42.833 1.00 52.88 205 ARG A O 1
ATOM 1597 N N . GLN A 1 206 ? 50.273 -12.533 -42.143 1.00 54.84 206 GLN A N 1
ATOM 1598 C CA . GLN A 1 206 ? 50.007 -11.930 -43.460 1.00 54.84 206 GLN A CA 1
ATOM 1599 C C . GLN A 1 206 ? 51.218 -11.109 -43.924 1.00 54.84 206 GLN A C 1
ATOM 1601 O O . GLN A 1 206 ? 51.215 -9.885 -43.901 1.00 54.84 206 GLN A O 1
ATOM 1606 N N . GLY A 1 207 ? 52.300 -11.786 -44.298 1.00 54.50 207 GLY A N 1
ATOM 1607 C CA . GLY A 1 207 ? 53.514 -11.101 -44.747 1.00 54.50 207 GLY A CA 1
ATOM 1608 C C . GLY A 1 207 ? 54.637 -12.047 -45.144 1.00 54.50 207 GLY A C 1
ATOM 1609 O O . GLY A 1 207 ? 55.780 -11.825 -44.766 1.00 54.50 207 GLY A O 1
ATOM 1610 N N . GLY A 1 208 ? 54.312 -13.134 -45.845 1.00 56.59 208 GLY A N 1
ATOM 1611 C CA . GLY A 1 208 ? 55.305 -13.952 -46.535 1.00 56.59 208 GLY A CA 1
ATOM 1612 C C . GLY A 1 208 ? 55.388 -13.523 -47.998 1.00 56.59 208 GLY A C 1
ATOM 1613 O O . GLY A 1 208 ? 54.367 -13.514 -48.676 1.00 56.59 208 GLY A O 1
ATOM 1614 N N . ASP A 1 209 ? 56.601 -13.198 -48.440 1.00 57.78 209 ASP A N 1
ATOM 1615 C CA . ASP A 1 209 ? 57.036 -12.930 -49.818 1.00 57.78 209 ASP A CA 1
ATOM 1616 C C . ASP A 1 209 ? 56.704 -11.570 -50.452 1.00 57.78 209 ASP A C 1
ATOM 1618 O O . ASP A 1 209 ? 55.863 -11.430 -51.338 1.00 57.78 209 ASP A O 1
ATOM 1622 N N . GLN A 1 210 ? 57.538 -10.579 -50.119 1.00 55.19 210 GLN A N 1
ATOM 1623 C CA . GLN A 1 210 ? 58.145 -9.744 -51.160 1.00 55.19 210 GLN A CA 1
ATOM 1624 C C . GLN A 1 210 ? 59.509 -9.205 -50.704 1.00 55.19 210 GLN A C 1
ATOM 1626 O O . GLN A 1 210 ? 59.622 -8.206 -49.998 1.00 55.19 210 GLN A O 1
ATOM 1631 N N . LEU A 1 211 ? 60.569 -9.906 -51.110 1.00 54.53 211 LEU A N 1
ATOM 1632 C CA . LEU A 1 211 ? 61.946 -9.426 -51.048 1.00 54.53 211 LEU A CA 1
ATOM 1633 C C . LEU A 1 211 ? 62.157 -8.379 -52.150 1.00 54.53 211 LEU A C 1
ATOM 1635 O O . LEU A 1 211 ? 62.241 -8.732 -53.324 1.00 54.53 211 LEU A O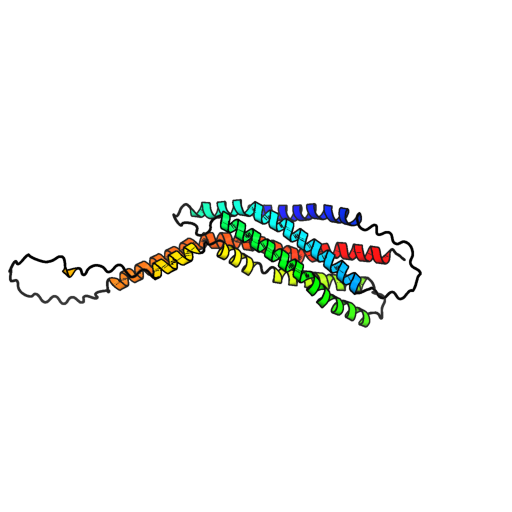 1
ATOM 1639 N N . VAL A 1 212 ? 62.305 -7.106 -51.780 1.00 56.06 212 VAL A N 1
ATOM 1640 C CA . VAL A 1 212 ? 62.924 -6.084 -52.638 1.00 56.06 212 VAL A CA 1
ATOM 1641 C C . VAL A 1 212 ? 63.992 -5.366 -51.821 1.00 56.06 212 VAL A C 1
ATOM 1643 O O . VAL A 1 212 ? 63.702 -4.611 -50.897 1.00 56.06 212 VAL A O 1
ATOM 1646 N N . MET A 1 213 ? 65.254 -5.639 -52.157 1.00 50.31 213 MET A N 1
ATOM 1647 C CA . MET A 1 213 ? 66.413 -4.918 -51.640 1.00 50.31 213 MET A CA 1
ATOM 1648 C C . MET A 1 213 ? 66.493 -3.534 -52.287 1.00 50.31 213 MET A C 1
ATOM 1650 O O . MET A 1 213 ? 66.729 -3.421 -53.487 1.00 50.31 213 MET A O 1
ATOM 1654 N N . GLY A 1 214 ? 66.362 -2.488 -51.476 1.00 46.19 214 GLY A N 1
ATOM 1655 C CA . GLY A 1 214 ? 66.663 -1.111 -51.853 1.00 46.19 214 GLY A CA 1
ATOM 1656 C C . GLY A 1 214 ? 67.251 -0.375 -50.657 1.00 46.19 214 GLY A C 1
ATOM 1657 O O . GLY A 1 214 ? 66.537 -0.033 -49.721 1.00 46.19 214 GLY A O 1
ATOM 1658 N N . ALA A 1 215 ? 68.568 -0.176 -50.667 1.00 53.25 215 ALA A N 1
ATOM 1659 C CA . ALA A 1 215 ? 69.282 0.571 -49.643 1.00 53.25 215 ALA A CA 1
ATOM 1660 C C . ALA A 1 215 ? 68.961 2.070 -49.751 1.00 53.25 215 ALA A C 1
ATOM 1662 O O . ALA A 1 215 ? 69.160 2.661 -50.810 1.00 53.25 215 ALA A O 1
ATOM 1663 N N . HIS A 1 216 ? 68.534 2.694 -48.650 1.00 49.41 216 HIS A N 1
ATOM 1664 C CA . HIS A 1 216 ? 68.547 4.150 -48.500 1.00 49.41 216 HIS A CA 1
ATOM 1665 C C . HIS A 1 216 ? 68.984 4.564 -47.086 1.00 49.41 216 HIS A C 1
ATOM 1667 O O . HIS A 1 216 ? 68.770 3.814 -46.130 1.00 49.41 216 HIS A O 1
ATOM 1673 N N . PRO A 1 217 ? 69.653 5.726 -46.950 1.00 54.62 217 PRO A N 1
ATOM 1674 C CA . PRO A 1 217 ? 70.378 6.089 -45.753 1.00 54.62 217 PRO A CA 1
ATOM 1675 C C . PRO A 1 217 ? 69.502 6.790 -44.713 1.00 54.62 217 PRO A C 1
ATOM 1677 O O . PRO A 1 217 ? 68.595 7.566 -45.002 1.00 54.62 217 PRO A O 1
ATOM 1680 N N . ARG A 1 218 ? 69.888 6.484 -43.481 1.00 52.38 218 ARG A N 1
ATOM 1681 C CA . ARG A 1 218 ? 69.420 6.924 -42.172 1.00 52.38 218 ARG A CA 1
ATOM 1682 C C . ARG A 1 218 ? 69.374 8.455 -42.044 1.00 52.38 218 ARG A C 1
ATOM 1684 O O . ARG A 1 218 ? 70.417 9.088 -41.902 1.00 52.38 218 ARG A O 1
ATOM 1691 N N . LEU A 1 219 ? 68.167 9.023 -42.024 1.00 48.47 219 LEU A N 1
ATOM 1692 C CA . LEU A 1 219 ? 67.889 10.315 -41.394 1.00 48.47 219 LEU A CA 1
ATOM 1693 C C . LEU A 1 219 ? 67.284 10.057 -40.015 1.00 48.47 219 LEU A C 1
ATOM 1695 O O . LEU A 1 219 ? 66.299 9.342 -39.860 1.00 48.47 219 LEU A O 1
ATOM 1699 N N . GLN A 1 220 ? 67.959 10.602 -39.014 1.00 55.25 220 GLN A N 1
ATOM 1700 C CA . GLN A 1 220 ? 67.651 10.492 -37.601 1.00 55.25 220 GLN A CA 1
ATOM 1701 C C . GLN A 1 220 ? 66.590 11.548 -37.280 1.00 55.25 220 GLN A C 1
ATOM 1703 O O . GLN A 1 220 ? 66.913 12.694 -36.980 1.00 55.25 220 GLN A O 1
ATOM 1708 N N . GLN A 1 221 ? 65.322 11.174 -37.440 1.00 49.91 221 GLN A N 1
ATOM 1709 C CA . GLN A 1 221 ? 64.187 11.979 -37.013 1.00 49.91 221 GLN A CA 1
ATOM 1710 C C . GLN A 1 221 ? 63.828 11.522 -35.600 1.00 49.91 221 GLN A C 1
ATOM 1712 O O . GLN A 1 221 ? 63.379 10.400 -35.389 1.00 49.91 221 GLN A O 1
ATOM 1717 N N . GLN A 1 222 ? 64.159 12.367 -34.627 1.00 54.06 222 GLN A N 1
ATOM 1718 C CA . GLN A 1 222 ? 63.788 12.194 -33.232 1.00 54.06 222 GLN A CA 1
ATOM 1719 C C . GLN A 1 222 ? 62.276 12.396 -33.139 1.00 54.06 222 GLN A C 1
ATOM 1721 O O . GLN A 1 222 ? 61.782 13.520 -33.124 1.00 54.06 222 GLN A O 1
ATOM 1726 N N . GLN A 1 223 ? 61.567 11.279 -33.222 1.00 50.75 223 GLN A N 1
ATOM 1727 C CA . GLN A 1 223 ? 60.141 11.171 -33.000 1.00 50.75 223 GLN A CA 1
ATOM 1728 C C . GLN A 1 223 ? 59.960 10.955 -31.500 1.00 50.75 223 GLN A C 1
ATOM 1730 O O . GLN A 1 223 ? 60.222 9.867 -30.986 1.00 50.75 223 GLN A O 1
ATOM 1735 N N . ASP A 1 224 ? 59.573 12.020 -30.799 1.00 51.06 224 ASP A N 1
ATOM 1736 C CA . ASP A 1 224 ? 58.894 11.913 -29.508 1.00 51.06 224 ASP A CA 1
ATOM 1737 C C . ASP A 1 224 ? 57.513 11.304 -29.790 1.00 51.06 224 ASP A C 1
ATOM 1739 O O . ASP A 1 224 ? 56.489 11.978 -29.871 1.00 51.06 224 ASP A O 1
ATOM 1743 N N . ASP A 1 225 ? 57.535 10.007 -30.076 1.00 51.31 225 ASP A N 1
ATOM 1744 C CA . ASP A 1 225 ? 56.373 9.168 -30.279 1.00 51.31 225 ASP A CA 1
ATOM 1745 C C . ASP A 1 225 ? 55.817 8.849 -28.886 1.00 51.31 225 ASP A C 1
ATOM 1747 O O . ASP A 1 225 ? 56.102 7.808 -28.290 1.00 51.31 225 ASP A O 1
ATOM 1751 N N . ASP A 1 226 ? 55.035 9.792 -28.358 1.00 55.81 226 ASP A N 1
ATOM 1752 C CA . ASP A 1 226 ? 54.065 9.581 -27.283 1.00 55.81 226 ASP A CA 1
ATOM 1753 C C . ASP A 1 226 ? 52.985 8.630 -27.834 1.00 55.81 226 ASP A C 1
ATOM 1755 O O . ASP A 1 226 ? 51.897 9.022 -28.261 1.00 55.81 226 ASP A O 1
ATOM 1759 N N . TYR A 1 227 ? 53.373 7.360 -27.989 1.00 60.00 227 TYR A N 1
ATOM 1760 C CA . TYR A 1 227 ? 52.545 6.278 -28.500 1.00 60.00 227 TYR A CA 1
ATOM 1761 C C . TYR A 1 227 ? 51.521 5.968 -27.412 1.00 60.00 227 TYR A C 1
ATOM 1763 O O . TYR A 1 227 ? 51.711 5.074 -26.588 1.00 60.00 227 TYR A O 1
ATOM 1771 N N . ALA A 1 228 ? 50.447 6.758 -27.378 1.00 62.03 228 ALA A N 1
ATOM 1772 C CA . ALA A 1 228 ? 49.244 6.412 -26.647 1.00 62.03 228 ALA A CA 1
ATOM 1773 C C . ALA A 1 228 ? 48.868 4.989 -27.071 1.00 62.03 228 ALA A C 1
ATOM 1775 O O . ALA A 1 228 ? 48.568 4.747 -28.243 1.00 62.03 228 ALA A O 1
ATOM 1776 N N . ASP A 1 229 ? 48.994 4.050 -26.132 1.00 76.38 229 ASP A N 1
ATOM 1777 C CA . ASP A 1 229 ? 48.726 2.638 -26.363 1.00 76.38 229 ASP A CA 1
ATOM 1778 C C . ASP A 1 229 ? 47.335 2.520 -27.011 1.00 76.38 229 ASP A C 1
ATOM 1780 O O . ASP A 1 229 ? 46.345 2.928 -26.395 1.00 76.38 229 ASP A O 1
ATOM 1784 N N . PRO A 1 230 ? 47.225 2.011 -28.252 1.00 71.56 230 PRO A N 1
ATOM 1785 C CA . PRO A 1 230 ? 45.944 1.883 -28.940 1.00 71.56 230 PRO A CA 1
ATOM 1786 C C . PRO A 1 230 ? 44.904 1.091 -28.135 1.00 71.56 230 PRO A C 1
ATOM 1788 O O . PRO A 1 230 ? 43.705 1.253 -28.363 1.00 71.56 230 PRO A O 1
ATOM 1791 N N . LEU A 1 231 ? 45.347 0.259 -27.183 1.00 74.25 231 LEU A N 1
ATOM 1792 C CA . LEU A 1 231 ? 44.477 -0.462 -26.258 1.00 74.25 231 LEU A CA 1
ATOM 1793 C C . LEU A 1 231 ? 43.833 0.456 -25.208 1.00 74.25 231 LEU A C 1
ATOM 1795 O O . LEU A 1 231 ? 42.648 0.301 -24.933 1.00 74.25 231 LEU A O 1
ATOM 1799 N N . LEU A 1 232 ? 44.539 1.479 -24.711 1.00 75.62 232 LEU A N 1
ATOM 1800 C CA . LEU A 1 232 ? 43.973 2.454 -23.768 1.00 75.62 232 LEU A CA 1
ATOM 1801 C C . LEU A 1 232 ? 42.868 3.305 -24.406 1.00 75.62 232 LEU A C 1
ATOM 1803 O O . LEU A 1 232 ? 41.919 3.692 -23.729 1.00 75.62 232 LEU A O 1
ATOM 1807 N N . TRP A 1 233 ? 42.957 3.581 -25.711 1.00 77.88 233 TRP A N 1
ATOM 1808 C CA . TRP A 1 233 ? 41.918 4.328 -26.428 1.00 77.88 233 TRP A CA 1
ATOM 1809 C C . TRP A 1 233 ? 40.660 3.481 -26.684 1.00 77.88 233 TRP A C 1
ATOM 1811 O O . TRP A 1 233 ? 39.547 3.997 -26.627 1.00 77.88 233 TRP A O 1
ATOM 1821 N N . LEU A 1 234 ? 40.825 2.171 -26.909 1.00 78.38 234 LEU A N 1
ATOM 1822 C CA . LEU A 1 234 ? 39.716 1.214 -27.000 1.00 78.38 234 LEU A CA 1
ATOM 1823 C C . LEU A 1 234 ? 39.005 1.030 -25.654 1.00 78.38 234 LEU A C 1
ATOM 1825 O O . LEU A 1 234 ? 37.776 1.004 -25.627 1.00 78.38 234 LEU A O 1
ATOM 1829 N N . ASP A 1 235 ? 39.753 0.960 -24.551 1.00 81.94 235 ASP A N 1
ATOM 1830 C CA . ASP A 1 235 ? 39.178 0.892 -23.204 1.00 81.94 235 ASP A CA 1
ATOM 1831 C C . ASP A 1 235 ? 38.453 2.195 -22.832 1.00 81.94 235 ASP A C 1
ATOM 1833 O O . ASP A 1 235 ? 37.352 2.148 -22.287 1.00 81.94 235 ASP A O 1
ATOM 1837 N N . ALA A 1 236 ? 39.010 3.357 -23.194 1.00 81.81 236 ALA A N 1
ATOM 1838 C CA . ALA A 1 236 ? 38.361 4.653 -22.989 1.00 81.81 236 ALA A CA 1
ATOM 1839 C C . ALA A 1 236 ? 37.055 4.790 -23.792 1.00 81.81 236 ALA A C 1
ATOM 1841 O O . ALA A 1 236 ? 36.046 5.221 -23.242 1.00 81.81 236 ALA A O 1
ATOM 1842 N N . LEU A 1 237 ? 37.042 4.359 -25.058 1.00 82.38 237 LEU A N 1
ATOM 1843 C CA . LEU A 1 237 ? 35.830 4.329 -25.883 1.00 82.38 237 LEU A CA 1
ATOM 1844 C C . LEU A 1 237 ? 34.780 3.357 -25.349 1.00 82.38 237 LEU A C 1
ATOM 1846 O O . LEU A 1 237 ? 33.591 3.656 -25.404 1.00 82.38 237 LEU A O 1
ATOM 1850 N N . ARG A 1 238 ? 35.202 2.197 -24.836 1.00 82.06 238 ARG A N 1
ATOM 1851 C CA . ARG A 1 238 ? 34.298 1.221 -24.220 1.00 82.06 238 ARG A CA 1
ATOM 1852 C C . ARG A 1 238 ? 33.661 1.786 -22.954 1.00 82.06 238 ARG A C 1
ATOM 1854 O O . ARG A 1 238 ? 32.452 1.679 -22.805 1.00 82.06 238 ARG A O 1
ATOM 1861 N N . LEU A 1 239 ? 34.453 2.436 -22.101 1.00 81.56 239 LEU A N 1
ATOM 1862 C CA . LEU A 1 239 ? 33.977 3.110 -20.891 1.00 81.56 239 LEU A CA 1
ATOM 1863 C C . LEU A 1 239 ? 33.049 4.290 -21.207 1.00 81.56 239 LEU A C 1
ATOM 1865 O O . LEU A 1 239 ? 32.034 4.451 -20.536 1.00 81.56 239 LEU A O 1
ATOM 1869 N N . GLU A 1 240 ? 33.346 5.090 -22.235 1.00 81.12 240 GLU A N 1
ATOM 1870 C CA . GLU A 1 240 ? 32.442 6.152 -22.703 1.00 81.12 240 GLU A CA 1
ATOM 1871 C C . GLU A 1 240 ? 31.133 5.581 -23.252 1.00 81.12 240 GLU A C 1
ATOM 1873 O O . GLU A 1 240 ? 30.067 6.142 -23.007 1.00 81.12 240 GLU A O 1
ATOM 1878 N N . GLN A 1 241 ? 31.190 4.455 -23.965 1.00 75.12 241 GLN A N 1
ATOM 1879 C CA . GLN A 1 241 ? 30.003 3.802 -24.507 1.00 75.12 241 GLN A CA 1
ATOM 1880 C C . GLN A 1 241 ? 29.148 3.165 -23.400 1.00 75.12 241 GLN A C 1
ATOM 1882 O O . GLN A 1 241 ? 27.927 3.291 -23.432 1.00 75.12 241 GLN A O 1
ATOM 1887 N N . GLU A 1 242 ? 29.774 2.547 -22.395 1.00 76.25 242 GLU A N 1
ATOM 1888 C CA . GLU A 1 242 ? 29.105 2.022 -21.198 1.00 76.25 242 GLU A CA 1
ATOM 1889 C C . GLU A 1 242 ? 28.480 3.150 -20.362 1.00 76.25 242 GLU A C 1
ATOM 1891 O O . GLU A 1 242 ? 27.328 3.029 -19.947 1.00 76.25 242 GLU A O 1
ATOM 1896 N N . GLN A 1 243 ? 29.176 4.281 -20.186 1.00 72.00 243 GLN A N 1
ATOM 1897 C CA . GLN A 1 243 ? 28.617 5.454 -19.505 1.00 72.00 243 GLN A CA 1
ATOM 1898 C C . GLN A 1 243 ? 27.437 6.060 -20.260 1.00 72.00 243 GLN A C 1
ATOM 1900 O O . GLN A 1 243 ? 26.417 6.349 -19.642 1.00 72.00 243 GLN A O 1
ATOM 1905 N N . GLN A 1 244 ? 27.536 6.223 -21.581 1.00 66.06 244 GLN A N 1
ATOM 1906 C CA . GLN A 1 244 ? 26.432 6.760 -22.382 1.00 66.06 244 GLN A CA 1
ATOM 1907 C C . GLN A 1 244 ? 25.212 5.838 -22.345 1.00 66.06 244 GLN A C 1
ATOM 1909 O O . GLN A 1 244 ? 24.083 6.317 -22.254 1.00 66.06 244 GLN A O 1
ATOM 1914 N N . GLN A 1 245 ? 25.425 4.521 -22.348 1.00 61.59 245 GLN A N 1
ATOM 1915 C CA . GLN A 1 245 ? 24.339 3.551 -22.269 1.00 61.59 245 GLN A CA 1
ATOM 1916 C C . GLN A 1 245 ? 23.686 3.524 -20.873 1.00 61.59 245 GLN A C 1
ATOM 1918 O O . GLN A 1 245 ? 22.462 3.461 -20.773 1.00 61.59 245 GLN A O 1
ATOM 1923 N N . GLU A 1 246 ? 24.460 3.667 -19.792 1.00 63.34 246 GLU A N 1
ATOM 1924 C CA . GLU A 1 246 ? 23.907 3.854 -18.443 1.00 63.34 246 GLU A CA 1
ATOM 1925 C C . GLU A 1 246 ? 23.175 5.192 -18.267 1.00 63.34 246 GLU A C 1
ATOM 1927 O O . GLU A 1 246 ? 22.209 5.268 -17.505 1.00 63.34 246 GLU A O 1
ATOM 1932 N N . GLU A 1 247 ? 23.625 6.259 -18.925 1.00 63.09 247 GLU A N 1
ATOM 1933 C CA . GLU A 1 247 ? 23.047 7.598 -18.789 1.00 63.09 247 GLU A CA 1
ATOM 1934 C C . GLU A 1 247 ? 21.733 7.740 -19.576 1.00 63.09 247 GLU A C 1
ATOM 1936 O O . GLU A 1 247 ? 20.787 8.370 -19.096 1.00 63.09 247 GLU A O 1
ATOM 1941 N N . GLU A 1 248 ? 21.622 7.078 -20.730 1.00 57.88 248 GLU A N 1
ATOM 1942 C CA . GLU A 1 248 ? 20.436 7.109 -21.591 1.00 57.88 248 GLU A CA 1
ATOM 1943 C C . GLU A 1 248 ? 19.331 6.119 -21.169 1.00 57.88 248 GLU A C 1
ATOM 1945 O O . GLU A 1 248 ? 18.163 6.330 -21.489 1.00 57.88 248 GLU A O 1
ATOM 1950 N N . GLU A 1 249 ? 19.653 5.070 -20.400 1.00 58.75 249 GLU A N 1
ATOM 1951 C CA . GLU A 1 249 ? 18.672 4.107 -19.858 1.00 58.75 249 GLU A CA 1
ATOM 1952 C C . GLU A 1 249 ? 18.004 4.587 -18.549 1.00 58.75 249 GLU A C 1
ATOM 1954 O O . GLU A 1 249 ? 16.930 4.111 -18.160 1.00 58.75 249 GLU A O 1
ATOM 1959 N N . ARG A 1 250 ? 18.583 5.595 -17.883 1.00 66.06 250 ARG A N 1
ATOM 1960 C CA . ARG A 1 250 ? 18.052 6.199 -16.650 1.00 66.06 250 ARG A CA 1
ATOM 1961 C C . ARG A 1 250 ? 16.686 6.894 -16.769 1.00 66.06 250 ARG A C 1
ATOM 1963 O O . ARG A 1 250 ? 15.893 6.715 -15.846 1.00 66.06 250 ARG A O 1
ATOM 1970 N N . PRO A 1 251 ? 16.337 7.671 -17.813 1.00 79.62 251 PRO A N 1
ATOM 1971 C CA . PRO A 1 251 ? 15.154 8.526 -17.774 1.00 79.62 251 PRO A CA 1
ATOM 1972 C C . PRO A 1 251 ? 13.840 7.738 -17.738 1.00 79.62 251 PRO A C 1
ATOM 1974 O O . PRO A 1 251 ? 12.924 8.139 -17.024 1.00 79.62 251 PRO A O 1
ATOM 1977 N N . GLU A 1 252 ? 13.737 6.609 -18.448 1.00 78.06 252 GLU A N 1
ATOM 1978 C CA . GLU A 1 252 ? 12.524 5.778 -18.443 1.00 78.06 252 GLU A CA 1
ATOM 1979 C C . GLU A 1 252 ? 12.329 5.055 -17.111 1.00 78.06 252 GLU A C 1
ATOM 1981 O O . GLU A 1 252 ? 11.239 5.098 -16.541 1.00 78.06 252 GLU A O 1
ATOM 1986 N N . SER A 1 253 ? 13.390 4.423 -16.597 1.00 80.75 253 SER A N 1
ATOM 1987 C CA . SER A 1 253 ? 13.359 3.731 -15.306 1.00 80.75 253 SER A CA 1
ATOM 1988 C C . SER A 1 253 ? 13.055 4.708 -14.168 1.00 80.75 253 SER A C 1
ATOM 1990 O O . SER A 1 253 ? 12.197 4.442 -13.329 1.00 80.75 253 SER A O 1
ATOM 1992 N N . ILE A 1 254 ? 13.666 5.898 -14.197 1.00 85.50 254 ILE A N 1
ATOM 1993 C CA . ILE A 1 254 ? 13.386 6.976 -13.243 1.00 85.50 254 ILE A CA 1
ATOM 1994 C C . ILE A 1 254 ? 11.940 7.463 -13.383 1.00 85.50 254 ILE A C 1
ATOM 1996 O O . ILE A 1 254 ? 11.265 7.651 -12.376 1.00 85.50 254 ILE A O 1
ATOM 2000 N N . ALA A 1 255 ? 11.424 7.653 -14.601 1.00 87.31 255 ALA A N 1
ATOM 2001 C CA . ALA A 1 255 ? 10.040 8.079 -14.804 1.00 87.31 255 ALA A CA 1
ATOM 2002 C C . ALA A 1 255 ? 9.031 7.035 -14.301 1.00 87.31 255 ALA A C 1
ATOM 2004 O O . ALA A 1 255 ? 8.035 7.403 -13.675 1.00 87.31 255 ALA A O 1
ATOM 2005 N N . LEU A 1 256 ? 9.294 5.748 -14.539 1.00 87.44 256 LEU A N 1
ATOM 2006 C CA . LEU A 1 256 ? 8.467 4.648 -14.048 1.00 87.44 256 LEU A CA 1
ATOM 2007 C C . LEU A 1 256 ? 8.538 4.526 -12.522 1.00 87.44 256 LEU A C 1
ATOM 2009 O O . LEU A 1 256 ? 7.498 4.383 -11.885 1.00 87.44 256 LEU A O 1
ATOM 2013 N N . SER A 1 257 ? 9.733 4.662 -11.942 1.00 88.31 257 SER A N 1
ATOM 2014 C CA . SER A 1 257 ? 9.952 4.702 -10.490 1.00 88.31 257 SER A CA 1
ATOM 2015 C C . SER A 1 257 ? 9.200 5.857 -9.851 1.00 88.31 257 SER A C 1
ATOM 2017 O O . SER A 1 257 ? 8.417 5.644 -8.934 1.00 88.31 257 SER A O 1
ATOM 2019 N N . ASN A 1 258 ? 9.320 7.065 -10.399 1.00 90.31 258 ASN A N 1
ATOM 2020 C CA . ASN A 1 258 ? 8.610 8.236 -9.894 1.00 90.31 258 ASN A CA 1
ATOM 2021 C C . ASN A 1 258 ? 7.088 8.081 -10.001 1.00 90.31 258 ASN A C 1
ATOM 2023 O O . ASN A 1 258 ? 6.363 8.479 -9.092 1.00 90.31 258 ASN A O 1
ATOM 2027 N N . TRP A 1 259 ? 6.591 7.500 -11.097 1.00 92.19 259 TRP A N 1
ATOM 2028 C CA . TRP A 1 259 ? 5.167 7.202 -11.244 1.00 92.19 259 TRP A CA 1
ATOM 2029 C C . TRP A 1 259 ? 4.686 6.207 -10.183 1.00 92.19 259 TRP A C 1
ATOM 2031 O O . TRP A 1 259 ? 3.640 6.421 -9.573 1.00 92.19 259 TRP A O 1
ATOM 2041 N N . LEU A 1 260 ? 5.453 5.142 -9.950 1.00 90.06 260 LEU A N 1
ATOM 2042 C CA . LEU A 1 260 ? 5.106 4.105 -8.989 1.00 90.06 260 LEU A CA 1
ATOM 2043 C C . LEU A 1 260 ? 5.169 4.630 -7.552 1.00 90.06 260 LEU A C 1
ATOM 2045 O O . LEU A 1 260 ? 4.204 4.468 -6.813 1.00 90.06 260 LEU A O 1
ATOM 2049 N N . ARG A 1 261 ? 6.241 5.345 -7.192 1.00 92.31 261 ARG A N 1
ATOM 2050 C CA . ARG A 1 261 ? 6.380 6.021 -5.894 1.00 92.31 261 ARG A CA 1
ATOM 2051 C C . ARG A 1 261 ? 5.235 6.991 -5.639 1.00 92.31 261 ARG A C 1
ATOM 2053 O O . ARG A 1 261 ? 4.709 7.005 -4.540 1.00 92.31 261 ARG A O 1
ATOM 2060 N N . SER A 1 262 ? 4.781 7.733 -6.652 1.00 91.56 262 SER A N 1
ATOM 2061 C CA . SER A 1 262 ? 3.631 8.634 -6.504 1.00 91.56 262 SER A CA 1
ATOM 2062 C C . SER A 1 262 ? 2.334 7.900 -6.144 1.00 91.56 262 SER A C 1
ATOM 2064 O O . SER A 1 262 ? 1.555 8.421 -5.352 1.00 91.56 262 SER A O 1
ATOM 2066 N N . TRP A 1 263 ? 2.080 6.721 -6.716 1.00 89.31 263 TRP A N 1
ATOM 2067 C CA . TRP A 1 263 ? 0.898 5.920 -6.375 1.00 89.31 263 TRP A CA 1
ATOM 2068 C C . TRP A 1 263 ? 1.031 5.251 -5.014 1.00 89.31 263 TRP A C 1
ATOM 2070 O O . TRP A 1 263 ? 0.099 5.249 -4.221 1.00 89.31 263 TRP A O 1
ATOM 2080 N N . LEU A 1 264 ? 2.200 4.691 -4.729 1.00 89.50 264 LEU A N 1
ATOM 2081 C CA . LEU A 1 264 ? 2.463 4.046 -3.454 1.00 89.50 264 LEU A CA 1
ATOM 2082 C C . LEU A 1 264 ? 2.451 5.073 -2.304 1.00 89.50 264 LEU A C 1
ATOM 2084 O O . LEU A 1 264 ? 1.907 4.782 -1.246 1.00 89.50 264 LEU A O 1
ATOM 2088 N N . SER A 1 265 ? 2.905 6.311 -2.531 1.00 89.12 265 SER A N 1
ATOM 2089 C CA . SER A 1 265 ? 2.800 7.395 -1.541 1.00 89.12 265 SER A CA 1
ATOM 2090 C C . SER A 1 265 ? 1.351 7.787 -1.257 1.00 89.12 265 SER A C 1
ATOM 2092 O O . SER A 1 265 ? 1.043 8.294 -0.184 1.00 89.12 265 SER A O 1
ATOM 2094 N N . GLU A 1 266 ? 0.440 7.536 -2.203 1.00 88.19 266 GLU A N 1
ATOM 2095 C CA . GLU A 1 266 ? -0.994 7.715 -1.979 1.00 88.19 266 GLU A CA 1
ATOM 2096 C C . GLU A 1 266 ? -1.528 6.646 -1.014 1.00 88.19 266 GLU A C 1
ATOM 2098 O O . GLU A 1 266 ? -2.312 6.980 -0.131 1.00 88.19 266 GLU A O 1
ATOM 2103 N N . ILE A 1 267 ? -1.033 5.400 -1.091 1.00 84.75 267 ILE A N 1
ATOM 2104 C CA . ILE A 1 267 ? -1.332 4.347 -0.102 1.00 84.75 267 ILE A CA 1
ATOM 2105 C C . ILE A 1 267 ? -0.871 4.791 1.289 1.00 84.75 267 ILE A C 1
ATOM 2107 O O . ILE A 1 267 ? -1.666 4.796 2.225 1.00 84.75 267 ILE A O 1
ATOM 2111 N N . GLU A 1 268 ? 0.389 5.207 1.422 1.00 87.94 268 GLU A N 1
ATOM 2112 C CA . GLU A 1 268 ? 0.944 5.674 2.697 1.00 87.94 268 GLU A CA 1
ATOM 2113 C C . GLU A 1 268 ? 0.170 6.878 3.245 1.00 87.94 268 GLU A C 1
ATOM 2115 O O . GLU A 1 268 ? -0.173 6.907 4.426 1.00 87.94 268 GLU A O 1
ATOM 2120 N N . SER A 1 269 ? -0.179 7.846 2.393 1.00 87.62 269 SER A N 1
ATOM 2121 C CA . SER A 1 269 ? -0.969 9.011 2.797 1.00 87.62 269 SER A CA 1
ATOM 2122 C C . SER A 1 269 ? -2.382 8.634 3.245 1.00 87.62 269 SER A C 1
ATOM 2124 O O . SER A 1 269 ? -2.880 9.209 4.211 1.00 87.62 269 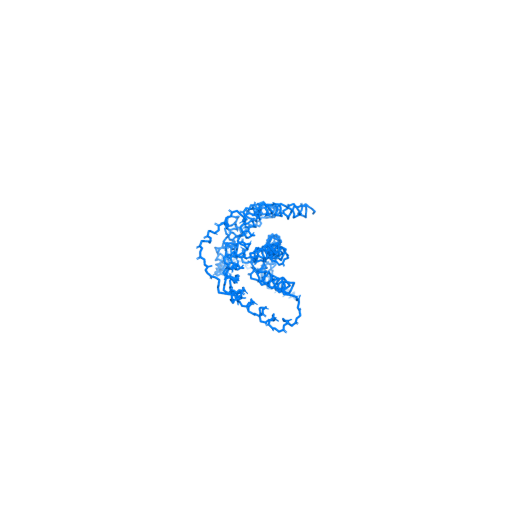SER A O 1
ATOM 2126 N N . ILE A 1 270 ? -3.042 7.686 2.577 1.00 84.25 270 ILE A N 1
ATOM 2127 C CA . ILE A 1 270 ? -4.374 7.214 2.978 1.00 84.25 270 ILE A CA 1
ATOM 2128 C C . ILE A 1 270 ? -4.288 6.481 4.321 1.00 84.25 270 ILE A C 1
ATOM 2130 O O . ILE A 1 270 ? -5.100 6.752 5.203 1.00 84.25 270 ILE A O 1
ATOM 2134 N N . LEU A 1 271 ? -3.295 5.606 4.497 1.00 83.81 271 LEU A N 1
ATOM 2135 C CA . LEU A 1 271 ? -3.100 4.841 5.732 1.00 83.81 271 LEU A CA 1
ATOM 2136 C C . LEU A 1 271 ? -2.667 5.709 6.923 1.00 83.81 271 LEU A C 1
ATOM 2138 O O . LEU A 1 271 ? -3.004 5.375 8.050 1.00 83.81 271 LEU A O 1
ATOM 2142 N N . SER A 1 272 ? -1.952 6.813 6.696 1.00 82.81 272 SER A N 1
ATOM 2143 C CA . SER A 1 272 ? -1.478 7.697 7.773 1.00 82.81 272 SER A CA 1
ATOM 2144 C C . SER A 1 272 ? -2.424 8.852 8.103 1.00 82.81 272 SER A C 1
ATOM 2146 O O . SER A 1 272 ? -2.482 9.262 9.256 1.00 82.81 272 SER A O 1
ATOM 2148 N N . VAL A 1 273 ? -3.154 9.396 7.121 1.00 78.94 273 VAL A N 1
ATOM 2149 C CA . VAL A 1 273 ? -3.976 10.610 7.308 1.00 78.94 273 VAL A CA 1
ATOM 2150 C C . VAL A 1 273 ? -5.471 10.305 7.287 1.00 78.94 273 VAL A C 1
ATOM 2152 O O . VAL A 1 273 ? -6.204 10.769 8.152 1.00 78.94 273 VAL A O 1
ATOM 2155 N N . GLN A 1 274 ? -5.947 9.532 6.307 1.00 75.38 274 GLN A N 1
ATOM 2156 C CA . GLN A 1 274 ? -7.388 9.262 6.161 1.00 75.38 274 GLN A CA 1
ATOM 2157 C C . GLN A 1 274 ? -7.871 8.106 7.039 1.00 75.38 274 GLN A C 1
ATOM 2159 O O . GLN A 1 274 ? -9.073 7.935 7.239 1.00 75.38 274 GLN A O 1
ATOM 2164 N N . PHE A 1 275 ? -6.946 7.286 7.529 1.00 77.06 275 PHE A N 1
ATOM 2165 C CA . PHE A 1 275 ? -7.245 6.197 8.444 1.00 77.06 275 PHE A CA 1
ATOM 2166 C C . PHE A 1 275 ? -7.847 6.718 9.753 1.00 77.06 275 PHE A C 1
ATOM 2168 O O . PHE A 1 275 ? -8.861 6.188 10.198 1.00 77.06 275 PHE A O 1
ATOM 2175 N N . ASP A 1 276 ? -7.305 7.812 10.293 1.00 76.31 276 ASP A N 1
ATOM 2176 C CA . ASP A 1 276 ? -7.793 8.436 11.526 1.00 76.31 276 ASP A CA 1
ATOM 2177 C C . ASP A 1 276 ? -9.251 8.889 11.407 1.00 76.31 276 ASP A C 1
ATOM 2179 O O . ASP A 1 276 ? -10.058 8.566 12.278 1.00 76.31 276 ASP A O 1
ATOM 2183 N N . GLU A 1 277 ? -9.611 9.562 10.307 1.00 78.81 277 GLU A N 1
ATOM 2184 C CA . GLU A 1 277 ? -10.984 10.036 10.070 1.00 78.81 277 GLU A CA 1
ATOM 2185 C C . GLU A 1 277 ? -11.983 8.869 10.040 1.00 78.81 277 GLU A C 1
ATOM 2187 O O . GLU A 1 277 ? -13.019 8.906 10.700 1.00 78.81 277 GLU A O 1
ATOM 2192 N N . ARG A 1 278 ? -11.649 7.782 9.332 1.00 73.25 278 ARG A N 1
ATOM 2193 C CA . ARG A 1 278 ? -12.541 6.615 9.212 1.00 73.25 278 ARG A CA 1
ATOM 2194 C C . ARG A 1 278 ? -12.678 5.851 10.512 1.00 73.25 278 ARG A C 1
ATOM 2196 O O . ARG A 1 278 ? -13.731 5.275 10.786 1.00 73.25 278 ARG A O 1
ATOM 2203 N N . VAL A 1 279 ? -11.609 5.778 11.296 1.00 75.00 279 VAL A N 1
ATOM 2204 C CA . VAL A 1 279 ? -11.669 5.068 12.569 1.00 75.00 279 VAL A CA 1
ATOM 2205 C C . VAL A 1 279 ? -12.386 5.901 13.615 1.00 75.00 279 VAL A C 1
ATOM 2207 O O . VAL A 1 279 ? -13.106 5.331 14.431 1.00 75.00 279 VAL A O 1
ATOM 2210 N N . GLN A 1 280 ? -12.278 7.226 13.561 1.00 77.75 280 GLN A N 1
ATOM 2211 C CA . GLN A 1 280 ? -13.036 8.110 14.436 1.00 77.75 280 GLN A CA 1
ATOM 2212 C C . GLN A 1 280 ? -14.550 7.905 14.283 1.00 77.75 280 GLN A C 1
ATOM 2214 O O . GLN A 1 280 ? -15.218 7.686 15.293 1.00 77.75 280 GLN A O 1
ATOM 2219 N N . ASP A 1 281 ? -15.070 7.894 13.053 1.00 78.31 281 ASP A N 1
ATOM 2220 C CA . ASP A 1 281 ? -16.508 7.719 12.792 1.00 78.31 281 ASP A CA 1
ATOM 2221 C C . ASP A 1 281 ? -17.042 6.390 13.353 1.00 78.31 281 ASP A C 1
ATOM 2223 O O . ASP A 1 281 ? -18.076 6.347 14.022 1.00 78.31 281 ASP A O 1
ATOM 2227 N N . ALA A 1 282 ? -16.316 5.290 13.141 1.00 74.38 282 ALA A N 1
ATOM 2228 C CA . ALA A 1 282 ? -16.743 3.987 13.646 1.00 74.38 282 ALA A CA 1
ATOM 2229 C C . ALA A 1 282 ? -16.521 3.811 15.144 1.00 74.38 282 ALA A C 1
ATOM 2231 O O . ALA A 1 282 ? -17.354 3.208 15.810 1.00 74.38 282 ALA A O 1
ATOM 2232 N N . THR A 1 283 ? -15.432 4.350 15.694 1.00 71.81 283 THR A N 1
ATOM 2233 C CA . THR A 1 283 ? -15.212 4.349 17.144 1.00 71.81 283 THR A CA 1
ATOM 2234 C C . THR A 1 283 ? -16.350 5.076 17.840 1.00 71.81 283 THR A C 1
ATOM 2236 O O . THR A 1 283 ? -16.857 4.597 18.850 1.00 71.81 283 THR A O 1
ATOM 2239 N N . GLN A 1 284 ? -16.775 6.215 17.290 1.00 78.06 284 GLN A N 1
ATOM 2240 C CA . GLN A 1 284 ? -17.917 6.946 17.807 1.00 78.06 284 GLN A CA 1
ATOM 2241 C C . GLN A 1 284 ? -19.197 6.105 17.724 1.00 78.06 284 GLN A C 1
ATOM 2243 O O . GLN A 1 284 ? -19.885 5.990 18.731 1.00 78.06 284 GLN A O 1
ATOM 2248 N N . SER A 1 285 ? -19.462 5.447 16.591 1.00 78.25 285 SER A N 1
ATOM 2249 C CA . SER A 1 285 ? -20.617 4.547 16.442 1.00 78.25 285 SER A CA 1
ATOM 2250 C C . SER A 1 285 ? -20.606 3.395 17.454 1.00 78.25 285 SER A C 1
ATOM 2252 O O . SER A 1 285 ? -21.618 3.131 18.089 1.00 78.25 285 SER A O 1
ATOM 2254 N N . ILE A 1 286 ? -19.459 2.734 17.644 1.00 72.69 286 ILE A N 1
ATOM 2255 C CA . ILE A 1 286 ? -19.307 1.622 18.591 1.00 72.69 286 ILE A CA 1
ATOM 2256 C C . ILE A 1 286 ? -19.540 2.110 20.026 1.00 72.69 286 ILE A C 1
ATOM 2258 O O . ILE A 1 286 ? -20.225 1.456 20.807 1.00 72.69 286 ILE A O 1
ATOM 2262 N N . LEU A 1 287 ? -18.975 3.266 20.388 1.00 72.81 287 LEU A N 1
ATOM 2263 C CA . LEU A 1 287 ? -19.172 3.856 21.711 1.00 72.81 287 LEU A CA 1
ATOM 2264 C C . LEU A 1 287 ? -20.626 4.270 21.943 1.00 72.81 287 LEU A C 1
ATOM 2266 O O . LEU A 1 287 ? -21.119 4.093 23.052 1.00 72.81 287 LEU A O 1
ATOM 2270 N N . GLU A 1 288 ? -21.304 4.810 20.931 1.00 77.75 288 GLU A N 1
ATOM 2271 C CA . GLU A 1 288 ? -22.728 5.145 21.006 1.00 77.75 288 GLU A CA 1
ATOM 2272 C C . GLU A 1 288 ? -23.579 3.888 21.240 1.00 77.75 288 GLU A C 1
ATOM 2274 O O . GLU A 1 288 ? -24.404 3.902 22.151 1.00 77.75 288 GLU A O 1
ATOM 2279 N N . ASP A 1 289 ? -23.315 2.783 20.536 1.00 77.75 289 ASP A N 1
ATOM 2280 C CA . ASP A 1 289 ? -24.020 1.508 20.746 1.00 77.75 289 ASP A CA 1
ATOM 2281 C C . ASP A 1 289 ? -23.820 0.964 22.170 1.00 77.75 289 ASP A C 1
ATOM 2283 O O . ASP A 1 289 ? -24.785 0.606 22.842 1.00 77.75 289 ASP A O 1
ATOM 2287 N N . PHE A 1 290 ? -22.587 0.977 22.690 1.00 70.88 290 PHE A N 1
ATOM 2288 C CA . PHE A 1 290 ? -22.311 0.513 24.058 1.00 70.88 290 PHE A CA 1
ATOM 2289 C C . PHE A 1 290 ? -22.890 1.418 25.157 1.00 70.88 290 PHE A C 1
ATOM 2291 O O . PHE A 1 290 ? -23.053 0.962 26.289 1.00 70.88 290 PHE A O 1
ATOM 2298 N N . LEU A 1 291 ? -23.152 2.695 24.865 1.00 69.06 291 LEU A N 1
ATOM 2299 C CA . LEU A 1 291 ? -23.688 3.663 25.830 1.00 69.06 291 LEU A CA 1
ATOM 2300 C C . LEU A 1 291 ? -25.221 3.756 25.810 1.00 69.06 291 LEU A C 1
ATOM 2302 O O . LEU A 1 291 ? -25.793 4.277 26.765 1.00 69.06 291 LEU A O 1
ATOM 2306 N N . LEU A 1 292 ? -25.883 3.296 24.745 1.00 70.75 292 LEU A N 1
ATOM 2307 C CA . LEU A 1 292 ? -27.345 3.336 24.607 1.00 70.75 292 LEU A CA 1
ATOM 2308 C C . LEU A 1 292 ? -28.062 2.115 25.206 1.00 70.75 292 LEU A C 1
ATOM 2310 O O . LEU A 1 292 ? -29.284 2.155 25.340 1.00 70.75 292 LEU A O 1
ATOM 2314 N N . ASP A 1 293 ? -27.326 1.073 25.599 1.00 57.31 293 ASP A N 1
ATOM 2315 C CA . ASP A 1 293 ? -27.860 -0.145 26.230 1.00 57.31 293 ASP A CA 1
ATOM 2316 C C . ASP A 1 293 ? -28.100 -0.022 27.765 1.00 57.31 293 ASP A C 1
ATOM 2318 O O . ASP A 1 293 ? -28.317 -1.034 28.440 1.00 57.31 293 ASP A O 1
ATOM 2322 N N . GLU A 1 294 ? -28.101 1.198 28.334 1.00 50.88 294 GLU A N 1
ATOM 2323 C CA . GLU A 1 294 ? -28.566 1.509 29.714 1.00 50.88 294 GLU A CA 1
ATOM 2324 C C . GLU A 1 294 ? -30.039 1.960 29.774 1.00 50.88 294 GLU A C 1
ATOM 2326 O O . GLU A 1 294 ? -30.765 1.472 30.678 1.00 50.88 294 GLU A O 1
#

Foldseek 3Di:
DVVVVVVVVVVVVVVVVVVVVVVVVVPPPPDDDPDDDDDDPPPPPLVVVLVVQLVVLLVVLLVLLVVLLVVCLVCLVVLLCVLVVVLVVDVPDQQFDSVQLSVLSNVLSVVLSVQLSVVSSVLSVVQVVVLVVVCVVVVPDDCNPVSVLVSVLVSLLSSLQVSLVSLVQLVSLVSSLVSRGDCVVVVVVVVVVVPPDPPPPPPVVPDPDDDDDDDDDDDDDPDPCPPPPVVVVVVVVVVVVVVVSVVSSPPSSVSSSVVSSVSSVVSSCCSNPVSSVVVSVVVVVVVVVVVVPD

pLDDT: mean 73.39, std 16.93, range [39.75, 96.94]

Secondary structure (DSSP, 8-state):
-TTHHHHHHHHHHHHHHHHHHHHHHTTS-----------------HHHHHHHHHHHHHHHHHHHHHHHHHHHHHHHHHHHHHHHHHHTTS----SS-HHHHHHHHHHHHHHHHHHHHHHHHHHHHHHHHHHHHHHHHHTTSS-TTHHHHHHHHHHHHHHHHHHHHHH-HHHHHHHHHHHTS-HHHHHHHHHHHHS----PPPGGGS-----------------------HHHHHHHHHHHHHHHHHHHHHHHHHHHHHHHHHHHHHHHHIIIIIHHHHHHHHHHHHHHHHHH--

Mean predicted aligned error: 13.59 Å